Protein AF-A0A1G6HCG1-F1 (afdb_monomer)

Nearest PDB structures (foldseek):
  8fns-assembly1_A  TM=6.621E-01  e=1.291E-02  Methylorubrum extorquens AM1
  8dq2-assembly2_D  TM=6.424E-01  e=5.472E-02  Hansschlegelia quercus
  8fnr-assembly2_D  TM=6.415E-01  e=1.997E-01  Hansschlegelia quercus
  4mxa-assembly1_A  TM=4.034E-01  e=8.053E-01  Neospora caninum Liverpool

Solvent-accessible surface area (backbone atoms only — not comparable to full-atom values): 16432 Å² total; per-residue (Å²): 130,87,77,78,76,77,75,70,80,61,86,56,56,84,59,90,66,80,79,72,74,52,66,89,62,62,65,76,69,49,88,68,51,98,56,40,59,68,55,45,51,49,45,57,21,15,66,44,64,72,34,89,82,45,55,49,33,46,52,70,52,44,34,54,41,56,43,52,76,48,43,70,59,50,72,76,31,82,61,37,38,63,68,58,51,40,53,51,55,51,48,56,48,50,56,51,48,55,60,48,47,58,56,51,53,56,48,42,55,56,47,47,64,64,49,23,73,87,66,81,68,37,32,39,65,64,47,56,46,59,54,45,53,57,55,51,57,72,40,25,66,81,69,81,58,53,31,34,68,72,22,46,75,62,58,88,60,87,53,75,62,82,84,84,45,95,61,87,54,71,57,54,77,75,61,63,62,47,46,65,49,38,21,61,41,63,17,84,86,43,81,37,32,42,56,67,61,49,52,51,54,50,50,50,51,49,58,72,44,27,80,84,68,78,72,40,34,37,62,66,37,53,42,50,52,53,50,50,53,47,51,51,46,37,52,53,33,50,57,56,39,54,55,47,43,52,53,37,46,51,65,38,27,73,87,50,77,53,36,39,74,67,34,47,39,54,38,37,51,52,42,47,56,68,60,19,78,83,70,77,58,38,36,68,61,87,128

InterPro domains:
  IPR002048 EF-hand domain [PF13202] (117-130)
  IPR002048 EF-hand domain [PS50222] (103-138)
  IPR002048 EF-hand domain [PS50222] (263-287)
  IPR011992 EF-hand domain pair [SSF47473] (71-287)

Organism: NCBI:txid1219383

Structure (mmCIF, N/CA/C/O backbone):
data_AF-A0A1G6HCG1-F1
#
_entry.id   AF-A0A1G6HCG1-F1
#
loop_
_atom_site.group_PDB
_atom_site.id
_atom_site.type_symbol
_atom_site.label_atom_id
_atom_site.label_alt_id
_atom_site.label_comp_id
_atom_site.label_asym_id
_atom_site.label_entity_id
_atom_site.label_seq_id
_atom_site.pdbx_PDB_ins_code
_atom_site.Cartn_x
_atom_site.Cartn_y
_atom_site.Cartn_z
_atom_site.occupancy
_atom_site.B_iso_or_equiv
_atom_site.auth_seq_id
_atom_site.auth_comp_id
_atom_site.auth_asym_id
_atom_site.auth_atom_id
_atom_site.pdbx_PDB_model_num
ATOM 1 N N . MET A 1 1 ? 23.347 20.978 -10.769 1.00 28.58 1 MET A N 1
ATOM 2 C CA . MET A 1 1 ? 21.912 20.623 -10.840 1.00 28.58 1 MET A CA 1
ATOM 3 C C . MET A 1 1 ? 21.773 19.168 -10.421 1.00 28.58 1 MET A C 1
ATOM 5 O O . MET A 1 1 ? 22.258 18.303 -11.138 1.00 28.58 1 MET A O 1
ATOM 9 N N . LYS A 1 2 ? 21.225 18.892 -9.231 1.00 24.84 2 LYS A N 1
ATOM 10 C CA . LYS A 1 2 ? 20.958 17.514 -8.796 1.00 24.84 2 LYS A CA 1
ATOM 11 C C . LYS A 1 2 ? 19.842 16.973 -9.691 1.00 24.84 2 LYS A C 1
ATOM 13 O O . LYS A 1 2 ? 18.713 17.437 -9.588 1.00 24.84 2 LYS A O 1
ATOM 18 N N . LYS A 1 3 ? 20.168 16.071 -10.620 1.00 26.11 3 LYS A N 1
ATOM 19 C CA . LYS A 1 3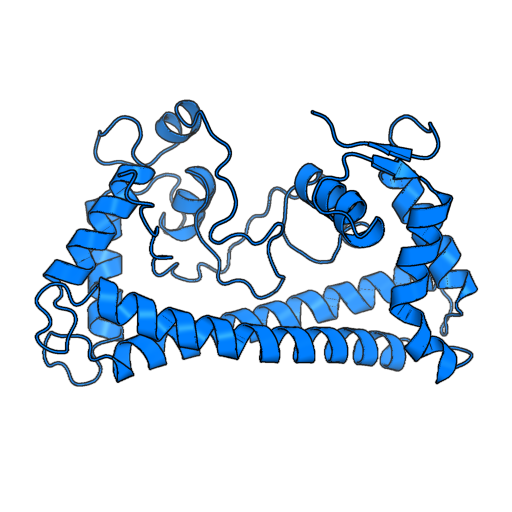 ? 19.153 15.298 -11.339 1.00 26.11 3 LYS A CA 1
ATOM 20 C C . LYS A 1 3 ? 18.490 14.413 -10.286 1.00 26.11 3 LYS A C 1
ATOM 22 O O . LYS A 1 3 ? 19.128 13.475 -9.817 1.00 26.11 3 LYS A O 1
ATOM 27 N N . SER A 1 4 ? 17.273 14.747 -9.857 1.00 25.91 4 SER A N 1
ATOM 28 C CA . SER A 1 4 ? 16.427 13.770 -9.170 1.00 25.91 4 SER A CA 1
ATOM 29 C C . SER A 1 4 ? 16.286 12.598 -10.127 1.00 25.91 4 SER A C 1
ATOM 31 O O . SER A 1 4 ? 15.651 12.730 -11.172 1.00 25.91 4 SER A O 1
ATOM 33 N N . ILE A 1 5 ? 16.967 11.496 -9.827 1.00 30.47 5 ILE A N 1
ATOM 34 C CA . ILE A 1 5 ? 16.750 10.232 -10.514 1.00 30.47 5 ILE A CA 1
ATOM 35 C C . ILE A 1 5 ? 15.308 9.872 -10.165 1.00 30.47 5 ILE A C 1
ATOM 37 O O . ILE A 1 5 ? 15.014 9.532 -9.022 1.00 30.47 5 ILE A O 1
ATOM 41 N N . LEU A 1 6 ? 14.388 10.067 -11.113 1.00 30.19 6 LEU A N 1
ATOM 42 C CA . LEU A 1 6 ? 13.092 9.413 -11.050 1.00 30.19 6 LEU A CA 1
ATOM 43 C C . LEU A 1 6 ? 13.429 7.925 -11.090 1.00 30.19 6 LEU A C 1
ATOM 45 O O . LEU A 1 6 ? 13.749 7.397 -12.154 1.00 30.19 6 LEU A O 1
ATOM 49 N N . THR A 1 7 ? 13.445 7.263 -9.939 1.00 38.66 7 THR A N 1
ATOM 50 C CA . THR A 1 7 ? 13.419 5.810 -9.920 1.00 38.66 7 THR A CA 1
ATOM 51 C C . THR A 1 7 ? 12.098 5.444 -10.575 1.00 38.66 7 THR A C 1
ATOM 53 O O . THR A 1 7 ? 11.016 5.687 -10.029 1.00 38.66 7 THR A O 1
ATOM 56 N N . LEU A 1 8 ? 12.167 4.972 -11.815 1.00 40.59 8 LEU A N 1
ATOM 57 C CA . LEU A 1 8 ? 11.009 4.372 -12.439 1.00 40.59 8 LEU A CA 1
ATOM 58 C C . LEU A 1 8 ? 10.623 3.197 -11.552 1.00 40.59 8 LEU A C 1
ATOM 60 O O . LEU A 1 8 ? 11.465 2.347 -11.279 1.00 40.59 8 LEU A O 1
ATOM 64 N N . ALA A 1 9 ? 9.383 3.173 -11.054 1.00 41.69 9 ALA A N 1
ATOM 65 C CA . ALA A 1 9 ? 8.898 1.960 -10.411 1.00 41.69 9 ALA A CA 1
ATOM 66 C C . ALA A 1 9 ? 8.903 0.881 -11.484 1.00 41.69 9 ALA A C 1
ATOM 68 O O . ALA A 1 9 ? 8.064 0.916 -12.387 1.00 41.69 9 ALA A O 1
ATOM 69 N N . LEU A 1 10 ? 9.918 0.028 -11.421 1.00 44.34 10 LEU A N 1
ATOM 70 C CA . LEU A 1 10 ? 10.043 -1.106 -12.293 1.00 44.34 10 LEU A CA 1
ATOM 71 C C . LEU A 1 10 ? 8.959 -2.112 -11.959 1.00 44.34 10 LEU A C 1
ATOM 73 O O . LEU A 1 10 ? 8.481 -2.223 -10.830 1.00 44.34 10 LEU A O 1
ATOM 77 N N . PHE A 1 11 ? 8.604 -2.822 -13.010 1.00 48.50 11 PHE A N 1
ATOM 78 C CA . PHE A 1 11 ? 7.696 -3.937 -13.076 1.00 48.50 11 PHE A CA 1
ATOM 79 C C . PHE A 1 11 ? 8.043 -4.981 -12.004 1.00 48.50 11 PHE A C 1
ATOM 81 O O . PHE A 1 11 ? 8.828 -5.897 -12.224 1.00 48.50 11 PHE A O 1
ATOM 88 N N . ALA A 1 12 ? 7.457 -4.849 -10.814 1.00 42.38 12 ALA A N 1
ATOM 89 C CA . ALA A 1 12 ? 7.400 -5.953 -9.869 1.00 42.38 12 ALA A CA 1
ATOM 90 C C . ALA A 1 12 ? 6.541 -7.045 -10.512 1.00 42.38 12 ALA A C 1
ATOM 92 O O . ALA A 1 12 ? 5.367 -6.792 -10.789 1.00 42.38 12 ALA A O 1
ATOM 93 N N . THR A 1 13 ? 7.096 -8.216 -10.810 1.00 40.28 13 THR A N 1
ATOM 94 C CA . THR A 1 13 ? 6.274 -9.420 -10.933 1.00 40.28 13 THR A CA 1
ATOM 95 C C . THR A 1 13 ? 5.554 -9.573 -9.605 1.00 40.28 13 THR A C 1
ATOM 97 O O . THR A 1 13 ? 6.199 -9.553 -8.556 1.00 40.28 13 THR A O 1
ATOM 100 N N . VAL A 1 14 ? 4.222 -9.645 -9.618 1.00 35.72 14 VAL A N 1
ATOM 101 C CA . VAL A 1 14 ? 3.450 -9.907 -8.400 1.00 35.72 14 VAL A CA 1
ATOM 102 C C . VAL A 1 14 ? 3.699 -11.367 -8.022 1.00 35.72 14 VAL A C 1
ATOM 104 O O . VAL A 1 14 ? 2.928 -12.262 -8.341 1.00 35.72 14 VAL A O 1
ATOM 107 N N . SER A 1 15 ? 4.837 -11.623 -7.382 1.00 34.47 15 SER A N 1
ATOM 108 C CA . SER A 1 15 ? 5.007 -12.785 -6.528 1.00 34.47 15 SER A CA 1
ATOM 109 C C . SER A 1 15 ? 4.057 -12.569 -5.353 1.00 34.47 15 SER A C 1
ATOM 111 O O . SER A 1 15 ? 4.225 -11.643 -4.562 1.00 34.47 15 SER A O 1
ATOM 113 N N . THR A 1 16 ? 3.008 -13.383 -5.266 1.00 34.44 16 THR A N 1
ATOM 114 C CA . THR A 1 16 ? 1.942 -13.302 -4.252 1.00 34.44 16 THR A CA 1
ATOM 115 C C . THR A 1 16 ? 2.400 -13.692 -2.841 1.00 34.44 16 THR A C 1
ATOM 117 O O . THR A 1 16 ? 1.576 -14.021 -1.990 1.00 34.44 16 THR A O 1
ATOM 120 N N . ALA A 1 17 ? 3.698 -13.666 -2.556 1.00 32.00 17 ALA A N 1
ATOM 121 C CA . ALA A 1 17 ? 4.241 -13.936 -1.238 1.00 32.00 17 ALA A CA 1
ATOM 122 C C . ALA A 1 17 ? 4.821 -12.646 -0.653 1.00 32.00 17 ALA A C 1
ATOM 124 O O . ALA A 1 17 ? 6.031 -12.505 -0.561 1.00 32.00 17 ALA A O 1
ATOM 125 N N . PHE A 1 18 ? 3.951 -11.716 -0.237 1.00 40.16 18 PHE A N 1
ATOM 126 C CA . PHE A 1 18 ? 4.349 -10.710 0.750 1.00 40.16 18 PHE A CA 1
ATOM 127 C C . PHE A 1 18 ? 4.484 -11.421 2.093 1.00 40.16 18 PHE A C 1
ATOM 129 O O . PHE A 1 18 ? 3.523 -11.498 2.864 1.00 40.16 18 PHE A O 1
ATOM 136 N N . ALA A 1 19 ? 5.660 -11.973 2.373 1.00 35.31 19 ALA A N 1
ATOM 137 C CA . ALA A 1 19 ? 5.998 -12.445 3.704 1.00 35.31 19 ALA A CA 1
ATOM 138 C C . ALA A 1 19 ? 6.361 -11.216 4.538 1.00 35.31 19 ALA A C 1
ATOM 140 O O . ALA A 1 19 ? 7.519 -10.955 4.858 1.00 35.31 19 ALA A O 1
ATOM 141 N N . SER A 1 20 ? 5.350 -10.416 4.878 1.00 43.41 20 SER A N 1
ATOM 142 C CA . SER A 1 20 ? 5.565 -9.258 5.723 1.00 43.41 20 SER A CA 1
ATOM 143 C C . SER A 1 20 ? 6.080 -9.716 7.079 1.00 43.41 20 SER A C 1
ATOM 145 O O . SER A 1 20 ? 5.351 -10.360 7.836 1.00 43.41 20 SER A O 1
ATOM 147 N N . HIS A 1 21 ? 7.311 -9.326 7.403 1.00 41.00 21 HIS A N 1
ATOM 148 C CA . HIS A 1 21 ? 7.755 -9.137 8.779 1.00 41.00 21 HIS A CA 1
ATOM 149 C C . HIS A 1 21 ? 6.881 -8.045 9.414 1.00 41.00 21 HIS A C 1
ATOM 151 O O . HIS A 1 21 ? 7.266 -6.886 9.548 1.00 41.00 21 HIS A O 1
ATOM 157 N N . GLN A 1 22 ? 5.636 -8.392 9.731 1.00 51.12 22 GLN A N 1
ATOM 158 C CA . GLN A 1 22 ? 4.801 -7.602 10.609 1.00 51.12 22 GLN A CA 1
ATOM 159 C C . GLN A 1 22 ? 5.224 -8.024 12.011 1.00 51.12 22 GLN A C 1
ATOM 161 O O . GLN A 1 22 ? 4.772 -9.044 12.521 1.00 51.12 22 GLN A O 1
ATOM 166 N N . ASP A 1 23 ? 6.190 -7.302 12.576 1.00 56.56 23 ASP A N 1
ATOM 167 C CA . ASP A 1 23 ? 6.770 -7.557 13.896 1.00 56.56 23 ASP A CA 1
ATOM 168 C C . ASP A 1 23 ? 5.678 -7.683 14.976 1.00 56.56 23 ASP A C 1
ATOM 170 O O . ASP A 1 23 ? 5.304 -6.687 15.574 1.00 56.56 23 ASP A O 1
ATOM 174 N N . ASN A 1 24 ? 5.129 -8.874 15.235 1.00 71.75 24 ASN A N 1
ATOM 175 C CA . ASN A 1 24 ? 4.193 -9.194 16.330 1.00 71.75 24 ASN A CA 1
ATOM 176 C C . ASN A 1 24 ? 3.020 -8.205 16.598 1.00 71.75 24 ASN A C 1
ATOM 178 O O . ASN A 1 24 ? 2.406 -8.270 17.668 1.00 71.75 24 ASN A O 1
ATOM 182 N N . VAL A 1 25 ? 2.674 -7.296 15.676 1.00 83.25 25 VAL A N 1
ATOM 183 C CA . VAL A 1 25 ? 1.579 -6.333 15.866 1.00 83.25 25 VAL A CA 1
ATOM 184 C C . VAL A 1 25 ? 0.254 -7.011 15.529 1.00 83.25 25 VAL A C 1
ATOM 186 O O . VAL A 1 25 ? 0.090 -7.481 14.403 1.00 83.25 25 VAL A O 1
ATOM 189 N N . PRO A 1 26 ? -0.733 -7.036 16.446 1.00 89.75 26 PRO A N 1
ATOM 190 C CA . PRO A 1 26 ? -2.068 -7.512 16.112 1.00 89.75 26 PRO A CA 1
ATOM 191 C C . PRO A 1 26 ? -2.647 -6.705 14.944 1.00 89.75 26 PRO A C 1
ATOM 193 O O . PRO A 1 26 ? -2.787 -5.486 15.058 1.00 89.75 26 PRO A O 1
ATOM 196 N N . SER A 1 27 ? -3.025 -7.383 13.853 1.00 86.88 27 SER A N 1
ATOM 197 C CA . SER A 1 27 ? -3.553 -6.770 12.619 1.00 86.88 27 SER A CA 1
ATOM 198 C C . SER A 1 27 ? -4.575 -5.663 12.907 1.00 86.88 27 SER A C 1
ATOM 200 O O . SER A 1 27 ? -4.427 -4.540 12.428 1.00 86.88 27 SER A O 1
ATOM 202 N N . ILE A 1 28 ? -5.533 -5.915 13.808 1.00 92.12 28 ILE A N 1
ATOM 203 C CA . ILE A 1 28 ? -6.588 -4.970 14.208 1.00 92.12 28 ILE A CA 1
ATOM 204 C C . ILE A 1 28 ? -6.084 -3.601 14.715 1.00 92.12 28 ILE A C 1
ATOM 206 O O . ILE A 1 28 ? -6.808 -2.614 14.580 1.00 92.12 28 ILE A O 1
ATOM 210 N N . PHE A 1 29 ? -4.862 -3.509 15.253 1.00 94.44 29 PHE A N 1
ATOM 211 C CA . PHE A 1 29 ? -4.248 -2.271 15.765 1.00 94.44 29 PHE A CA 1
ATOM 212 C C . PHE A 1 29 ? -3.436 -1.493 14.715 1.00 94.44 29 PHE A C 1
ATOM 214 O O . PHE A 1 29 ? -2.819 -0.472 15.034 1.00 94.44 29 PHE A O 1
ATOM 221 N N . THR A 1 30 ? -3.459 -1.950 13.463 1.00 92.06 30 THR A N 1
ATOM 222 C CA . THR A 1 30 ? -2.832 -1.303 12.299 1.00 92.06 30 THR A CA 1
ATOM 223 C C . THR A 1 30 ? -3.867 -0.583 11.435 1.00 92.06 30 THR A C 1
ATOM 225 O O . THR A 1 30 ? -5.052 -0.601 11.747 1.00 92.06 30 THR A O 1
ATOM 228 N N . ALA A 1 31 ? -3.468 0.043 10.329 1.00 87.75 31 ALA A N 1
ATOM 229 C CA . ALA A 1 31 ? -4.410 0.592 9.347 1.00 87.75 31 ALA A CA 1
ATOM 230 C C . ALA A 1 31 ? -4.891 -0.444 8.303 1.00 87.75 31 ALA A C 1
ATOM 232 O O . ALA A 1 31 ? -5.512 -0.064 7.315 1.00 87.75 31 ALA A O 1
ATOM 233 N N . GLY A 1 32 ? -4.589 -1.739 8.483 1.00 87.69 32 GLY A N 1
ATOM 234 C CA . GLY A 1 32 ? -4.849 -2.774 7.469 1.00 87.69 32 GLY A CA 1
ATOM 235 C C . GLY A 1 32 ? -3.860 -2.723 6.301 1.00 87.69 32 GLY A C 1
ATOM 236 O O . GLY A 1 32 ? -4.076 -3.335 5.256 1.00 87.69 32 GLY A O 1
ATOM 237 N N . ILE A 1 33 ? -2.771 -1.971 6.472 1.00 84.12 33 ILE A N 1
ATOM 238 C CA . ILE A 1 33 ? -1.707 -1.787 5.490 1.00 84.12 33 ILE A CA 1
ATOM 23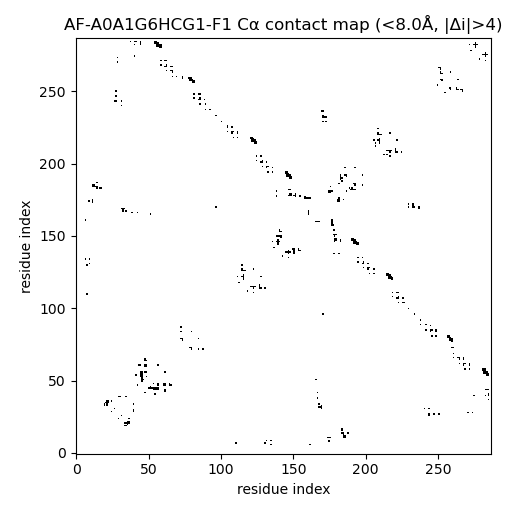9 C C . ILE A 1 33 ? -0.508 -2.619 5.926 1.00 84.12 33 ILE A C 1
ATOM 241 O O . ILE A 1 33 ? -0.123 -2.620 7.093 1.00 84.12 33 ILE A O 1
ATOM 245 N N . ILE A 1 34 ? 0.075 -3.331 4.965 1.00 77.50 34 ILE A N 1
ATOM 246 C CA . ILE A 1 34 ? 1.253 -4.165 5.182 1.00 77.50 34 ILE A CA 1
ATOM 247 C C . ILE A 1 34 ? 2.490 -3.263 5.241 1.00 77.50 34 ILE A C 1
ATOM 249 O O . ILE A 1 34 ? 3.004 -2.829 4.200 1.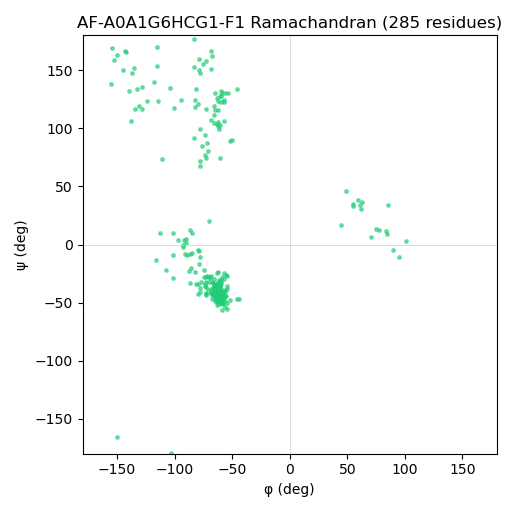00 77.50 34 ILE A O 1
ATOM 253 N N . GLU A 1 35 ? 2.934 -2.978 6.462 1.00 78.56 35 GLU A N 1
ATOM 254 C CA . GLU A 1 35 ? 4.089 -2.144 6.792 1.00 78.56 35 GLU A CA 1
ATOM 255 C C . GLU A 1 35 ? 4.686 -2.532 8.157 1.00 78.56 35 GLU A C 1
ATOM 257 O O . GLU A 1 35 ? 4.087 -3.299 8.913 1.00 78.56 35 GLU A O 1
ATOM 262 N N . SER A 1 36 ? 5.875 -2.010 8.475 1.00 78.94 36 SER A N 1
ATOM 263 C CA . SER A 1 36 ? 6.537 -2.278 9.757 1.00 78.94 36 SER A CA 1
ATOM 264 C C . SER A 1 36 ? 5.787 -1.656 10.941 1.00 78.94 36 SER A C 1
ATOM 266 O O . SER A 1 36 ? 4.989 -0.723 10.782 1.00 78.94 36 SER A O 1
ATOM 268 N N . ALA A 1 37 ? 6.084 -2.123 12.157 1.00 84.31 37 ALA A N 1
ATOM 269 C CA . ALA A 1 37 ? 5.500 -1.556 13.373 1.00 84.31 37 ALA A CA 1
ATOM 270 C C . ALA A 1 37 ? 5.785 -0.045 13.494 1.00 84.31 37 ALA A C 1
ATOM 272 O O . ALA A 1 37 ? 4.872 0.739 13.745 1.00 84.31 37 ALA A O 1
ATOM 273 N N . ASN A 1 38 ? 7.023 0.381 13.223 1.00 84.69 38 ASN A N 1
ATOM 274 C CA . ASN A 1 38 ? 7.407 1.796 13.275 1.00 84.69 38 ASN A CA 1
ATOM 275 C C . ASN A 1 38 ? 6.680 2.630 12.206 1.00 84.69 38 ASN A C 1
ATOM 277 O O . ASN A 1 38 ? 6.271 3.758 12.479 1.00 84.69 38 ASN A O 1
ATOM 281 N N . ALA A 1 39 ? 6.480 2.081 11.001 1.00 84.25 39 ALA A N 1
ATOM 282 C CA . ALA A 1 39 ? 5.705 2.752 9.957 1.00 84.25 39 ALA A CA 1
ATOM 283 C C . ALA A 1 39 ? 4.233 2.912 10.366 1.00 84.25 39 ALA A C 1
ATOM 285 O O . ALA A 1 39 ? 3.679 4.001 10.227 1.00 84.25 39 ALA A O 1
ATOM 286 N N . THR A 1 40 ? 3.642 1.873 10.964 1.00 88.56 40 THR A N 1
ATOM 287 C CA . THR A 1 40 ? 2.270 1.921 11.494 1.00 88.56 40 THR A CA 1
ATOM 288 C C . THR A 1 40 ? 2.132 2.976 12.598 1.00 88.56 40 THR A C 1
ATOM 290 O O . THR A 1 40 ? 1.182 3.758 12.604 1.00 88.56 40 THR A O 1
ATOM 293 N N . GLN A 1 41 ? 3.092 3.046 13.524 1.00 91.25 41 GLN A N 1
ATOM 294 C CA . GLN A 1 41 ? 3.104 4.057 14.584 1.00 91.25 41 GLN A CA 1
ATOM 295 C C . GLN A 1 41 ? 3.207 5.478 14.013 1.00 91.25 41 GLN A C 1
ATOM 297 O O . GLN A 1 41 ? 2.439 6.361 14.397 1.00 91.25 41 GLN A O 1
ATOM 302 N N . SER A 1 42 ? 4.120 5.684 13.057 1.00 90.69 42 SER A N 1
ATOM 303 C CA . SER A 1 42 ? 4.294 6.950 12.334 1.00 90.69 42 SER A CA 1
ATOM 304 C C . SER A 1 42 ? 3.013 7.378 11.628 1.00 90.69 42 SER A C 1
ATOM 306 O O . SER A 1 42 ? 2.601 8.535 11.739 1.00 90.69 42 SER A O 1
ATOM 308 N N . ARG A 1 43 ? 2.322 6.429 10.986 1.00 91.88 43 ARG A N 1
ATOM 309 C CA . ARG A 1 43 ? 1.010 6.646 10.374 1.00 91.88 43 ARG A CA 1
ATOM 310 C C . ARG A 1 43 ? -0.001 7.173 11.366 1.00 91.88 43 ARG A C 1
ATOM 312 O O . ARG A 1 43 ? -0.582 8.232 11.139 1.00 91.88 43 ARG A O 1
ATOM 319 N N . TRP A 1 44 ? -0.163 6.476 12.482 1.00 94.38 44 TRP A N 1
ATOM 320 C CA . TRP A 1 44 ? -1.087 6.889 13.525 1.00 94.38 44 TRP A CA 1
ATOM 321 C C . TRP A 1 44 ? -0.813 8.298 14.044 1.00 94.38 44 TRP A C 1
ATOM 323 O O . TRP A 1 44 ? -1.750 9.082 14.188 1.00 94.38 44 TRP A O 1
ATOM 333 N N . VAL A 1 45 ? 0.454 8.639 14.286 1.00 95.12 45 VAL A N 1
ATOM 334 C CA . VAL A 1 45 ? 0.850 9.975 14.746 1.00 95.12 45 VAL A CA 1
ATOM 335 C C . VAL A 1 45 ? 0.514 11.042 13.706 1.00 95.12 45 VAL A C 1
ATOM 337 O O . VAL A 1 45 ? -0.148 12.027 14.032 1.00 95.12 45 VAL A O 1
ATOM 340 N N . LYS A 1 46 ? 0.935 10.863 12.454 1.00 93.69 46 LYS A N 1
ATOM 341 C CA . LYS A 1 46 ? 0.866 11.917 11.431 1.00 93.69 46 LYS A CA 1
ATOM 342 C C . LYS A 1 46 ? -0.526 12.069 10.820 1.00 93.69 46 LYS A C 1
ATOM 344 O O . LYS A 1 46 ? -1.015 13.186 10.674 1.00 93.69 46 LYS A O 1
ATOM 349 N N . GLU A 1 47 ? -1.209 10.966 10.508 1.00 92.06 47 GLU A N 1
ATOM 350 C CA . GLU A 1 47 ? -2.558 11.026 9.928 1.00 92.06 47 GLU A CA 1
ATOM 351 C C . GLU A 1 47 ? -3.577 11.581 10.932 1.00 92.06 47 GLU A C 1
ATOM 353 O O . GLU A 1 47 ? -4.383 12.442 10.577 1.00 92.06 47 GLU A O 1
ATOM 358 N N . LEU A 1 48 ? -3.529 11.141 12.197 1.00 95.50 48 LEU A N 1
ATOM 359 C CA . LEU A 1 48 ? -4.503 11.583 13.200 1.00 95.50 48 LEU A CA 1
ATOM 360 C C . LEU A 1 48 ? -4.153 12.935 13.827 1.00 95.50 48 LEU A C 1
ATOM 362 O O . LEU A 1 48 ? -5.060 13.625 14.285 1.00 95.50 48 LEU A O 1
ATOM 366 N N . SER A 1 49 ? -2.888 13.365 13.833 1.00 94.69 49 SER A N 1
ATOM 367 C CA . SER A 1 49 ? -2.561 14.751 14.207 1.00 94.69 49 SER A CA 1
ATOM 368 C C . SER A 1 49 ? -2.975 15.746 13.120 1.00 94.69 49 SER A C 1
ATOM 370 O O . SER A 1 49 ? -3.303 16.890 13.434 1.00 94.69 49 SER A O 1
ATOM 372 N N . GLY A 1 50 ? -3.009 15.304 11.857 1.00 91.38 50 GLY A N 1
ATOM 373 C CA . GLY A 1 50 ? -3.180 16.170 10.693 1.00 91.38 50 GLY A CA 1
ATOM 374 C C . GLY A 1 50 ? -1.904 16.927 10.312 1.00 91.38 50 GLY A C 1
ATOM 375 O O . GLY A 1 50 ? -1.974 17.848 9.500 1.00 91.38 50 GLY A O 1
ATOM 376 N N . ASP A 1 51 ? -0.758 16.551 10.885 1.00 90.50 51 ASP A N 1
ATOM 377 C CA . ASP A 1 51 ? 0.545 17.161 10.640 1.00 90.50 51 ASP A CA 1
ATOM 378 C C . ASP A 1 51 ? 1.554 16.102 10.172 1.00 90.50 51 ASP A C 1
ATOM 380 O O . ASP A 1 51 ? 1.814 15.094 10.830 1.00 90.50 51 ASP A O 1
ATOM 384 N N . LYS A 1 52 ? 2.137 16.347 8.996 1.00 86.12 52 LYS A N 1
ATOM 385 C CA . LYS A 1 52 ? 3.116 15.462 8.355 1.00 86.12 52 LYS A CA 1
ATOM 386 C C . LYS A 1 52 ? 4.438 15.412 9.125 1.00 86.12 52 LYS A C 1
ATOM 388 O O . LYS A 1 52 ? 5.122 14.388 9.096 1.00 86.12 52 LYS A O 1
ATOM 393 N N . GLU A 1 53 ? 4.768 16.466 9.857 1.00 87.75 53 GLU A N 1
ATOM 394 C CA . GLU A 1 53 ? 6.005 16.557 10.631 1.00 87.75 53 GLU A CA 1
ATOM 395 C C . GLU A 1 53 ? 5.798 16.188 12.106 1.00 87.75 53 GLU A C 1
ATOM 397 O O . GLU A 1 53 ? 6.740 16.243 12.895 1.00 87.75 53 GLU A O 1
ATOM 402 N N . ALA A 1 54 ? 4.589 15.759 12.491 1.00 92.25 54 ALA A N 1
ATOM 403 C CA . ALA A 1 54 ? 4.314 15.344 13.857 1.00 92.25 54 ALA A CA 1
ATOM 404 C C . ALA A 1 54 ? 5.197 14.160 14.272 1.00 92.25 54 ALA A C 1
ATOM 406 O O . ALA A 1 54 ? 5.222 13.109 13.625 1.00 92.25 54 ALA A O 1
ATOM 407 N N . THR A 1 55 ? 5.868 14.326 15.408 1.00 94.19 55 THR A N 1
ATOM 408 C CA . THR A 1 55 ? 6.646 13.283 16.090 1.00 94.19 55 THR A CA 1
ATOM 409 C C . THR A 1 55 ? 5.896 12.678 17.273 1.00 94.19 55 THR A C 1
ATOM 411 O O . THR A 1 55 ? 6.325 11.674 17.834 1.00 94.19 55 THR A O 1
ATOM 414 N N . SER A 1 56 ? 4.753 13.256 17.659 1.00 96.44 56 SER A N 1
ATOM 415 C CA . SER A 1 56 ? 3.909 12.712 18.719 1.00 96.44 56 SER A CA 1
ATOM 416 C C . SER A 1 56 ? 2.433 13.077 18.566 1.00 96.44 56 SER A C 1
ATOM 418 O O . SER A 1 56 ? 2.079 14.060 17.914 1.00 96.44 56 SER A O 1
ATOM 420 N N . ILE A 1 57 ? 1.556 12.297 19.204 1.00 98.00 57 ILE A N 1
ATOM 421 C CA . ILE A 1 57 ? 0.126 12.601 19.325 1.00 98.00 57 ILE A CA 1
ATOM 422 C C . ILE A 1 57 ? -0.393 12.262 20.726 1.00 98.00 57 ILE A C 1
ATOM 424 O O . ILE A 1 57 ? -0.159 11.177 21.257 1.00 98.00 57 ILE A O 1
ATOM 428 N N . ALA A 1 58 ? -1.132 13.189 21.336 1.00 98.31 58 ALA A N 1
ATOM 429 C CA . ALA A 1 58 ? -1.748 12.977 22.643 1.00 98.31 58 ALA A CA 1
ATOM 430 C C . ALA A 1 58 ? -3.022 12.124 22.550 1.00 98.31 58 ALA A C 1
ATOM 432 O O . ALA A 1 58 ? -3.807 12.272 21.608 1.00 98.31 58 ALA A O 1
ATOM 433 N N . LYS A 1 59 ? -3.298 11.324 23.592 1.00 98.44 59 LYS A N 1
ATOM 434 C CA . LYS A 1 59 ? -4.474 10.434 23.680 1.00 98.44 59 LYS A CA 1
ATOM 435 C C . LYS A 1 59 ? -5.785 11.093 23.272 1.00 98.44 59 LYS A C 1
ATOM 437 O O . LYS A 1 59 ? -6.569 10.510 22.529 1.00 98.44 59 LYS A O 1
ATOM 442 N N . LYS A 1 60 ? -6.033 12.307 23.776 1.00 98.19 60 LYS A N 1
ATOM 443 C CA . LYS A 1 60 ? -7.275 13.041 23.511 1.00 98.19 60 LYS A CA 1
ATOM 444 C C . LYS A 1 60 ? -7.480 13.252 22.009 1.00 98.19 60 LYS A C 1
ATOM 446 O O . LYS A 1 60 ? -8.540 12.904 21.503 1.00 98.19 60 LYS A O 1
ATOM 451 N N . LEU A 1 61 ? -6.462 13.781 21.325 1.00 98.38 61 LEU A N 1
ATOM 452 C CA . LEU A 1 61 ? -6.533 14.074 19.895 1.00 98.38 61 LEU A CA 1
ATOM 453 C C . LEU A 1 61 ? -6.606 12.785 19.070 1.00 98.38 61 LEU A C 1
ATOM 455 O O . LEU A 1 61 ? -7.432 12.702 18.169 1.00 98.38 61 LEU A O 1
ATOM 459 N N . PHE A 1 62 ? -5.815 11.767 19.428 1.00 98.56 62 PHE A N 1
ATOM 460 C CA . PHE A 1 62 ? -5.853 10.458 18.775 1.00 98.56 62 PHE A CA 1
ATOM 461 C C . PHE A 1 62 ? -7.268 9.867 18.781 1.00 98.56 62 PHE A C 1
ATOM 463 O O . PHE A 1 62 ? -7.819 9.557 17.729 1.00 98.56 62 PHE A O 1
ATOM 470 N N . VAL A 1 63 ? -7.880 9.746 19.965 1.00 98.56 63 VAL A N 1
ATOM 471 C CA . VAL A 1 63 ? -9.204 9.124 20.114 1.00 98.56 63 VAL A CA 1
ATOM 472 C C . VAL A 1 63 ? -10.282 9.953 19.417 1.00 98.56 63 VAL A C 1
ATOM 474 O O . VAL A 1 63 ? -11.158 9.390 18.765 1.00 98.56 63 VAL A O 1
ATOM 477 N N . GLU A 1 64 ? -10.217 11.283 19.526 1.00 98.19 64 GLU A N 1
ATOM 478 C CA . GLU A 1 64 ? -11.146 12.188 18.845 1.00 98.19 64 GLU A CA 1
ATOM 479 C C . GLU A 1 64 ? -11.101 11.999 17.325 1.00 98.19 64 GLU A C 1
ATOM 481 O O . GLU A 1 64 ? -12.142 11.814 16.694 1.00 98.19 64 GLU A O 1
ATOM 486 N N . LYS A 1 65 ? -9.899 11.983 16.744 1.00 98.25 65 LYS A N 1
ATOM 487 C CA . LYS A 1 65 ? -9.690 11.891 15.296 1.00 98.25 65 LYS A CA 1
ATOM 488 C C . LYS A 1 65 ? -9.975 10.498 14.752 1.00 98.25 65 LYS A C 1
ATOM 490 O O . LYS A 1 65 ? -10.560 10.394 13.681 1.00 98.25 65 LYS A O 1
ATOM 495 N N . PHE A 1 66 ? -9.663 9.450 15.511 1.00 98.12 66 PHE A N 1
ATOM 496 C CA . PHE A 1 66 ? -10.039 8.080 15.166 1.00 98.12 66 PHE A CA 1
ATOM 497 C C . PHE A 1 66 ? -11.564 7.933 15.075 1.00 98.12 66 PHE A C 1
ATOM 499 O O . PHE A 1 66 ? -12.097 7.438 14.089 1.00 98.12 66 PHE A O 1
ATOM 506 N N . VAL A 1 67 ? -12.298 8.413 16.086 1.00 98.00 67 VAL A N 1
ATOM 507 C CA . VAL A 1 67 ? -13.769 8.348 16.094 1.00 98.00 67 VAL A CA 1
ATOM 508 C C . VAL A 1 67 ? -14.377 9.204 14.978 1.00 98.00 67 VAL A C 1
ATOM 510 O O . VAL A 1 67 ? -15.403 8.824 14.411 1.00 98.00 67 VAL A O 1
ATOM 513 N N . LEU A 1 68 ? -13.752 10.338 14.646 1.00 97.25 68 LEU A N 1
ATOM 514 C CA . LEU A 1 68 ? -14.218 11.248 13.599 1.00 97.25 68 LEU A CA 1
ATOM 515 C C . LEU A 1 68 ? -14.289 10.582 12.215 1.00 97.25 68 LEU A C 1
ATOM 517 O O . LEU A 1 68 ? -15.175 10.925 11.437 1.00 97.25 68 LEU A O 1
ATOM 521 N N . GLN A 1 69 ? -13.432 9.595 11.929 1.00 96.19 69 GLN A N 1
ATOM 522 C CA . GLN A 1 69 ? -13.449 8.843 10.664 1.00 96.19 69 GLN A CA 1
ATOM 523 C C . GLN A 1 69 ? -14.786 8.127 10.408 1.00 96.19 69 GLN A C 1
ATOM 525 O O . GLN A 1 69 ? -15.192 7.966 9.263 1.00 96.19 69 GLN A O 1
ATOM 530 N N . TYR A 1 70 ? -15.506 7.756 11.471 1.00 97.38 70 TYR A N 1
ATOM 531 C CA . TYR A 1 70 ? -16.791 7.053 11.403 1.00 97.38 70 TYR A CA 1
ATOM 532 C C . TYR A 1 70 ? -17.996 7.981 11.623 1.00 97.38 70 TYR A C 1
ATOM 534 O O . TYR A 1 70 ? -19.121 7.513 11.807 1.00 97.38 70 TYR A O 1
ATOM 542 N N . GLN A 1 71 ? -17.793 9.303 11.653 1.00 96.12 71 GLN A N 1
ATOM 543 C CA . GLN A 1 71 ? -18.854 10.248 12.003 1.00 96.12 71 GLN A CA 1
ATOM 544 C C . GLN A 1 71 ? -20.046 10.172 11.040 1.00 96.12 71 GLN A C 1
ATOM 546 O O . GLN A 1 71 ? -21.186 10.116 11.500 1.00 96.12 71 GLN A O 1
ATOM 551 N N . SER A 1 72 ? -19.800 10.146 9.727 1.00 97.25 72 SER A N 1
ATOM 552 C CA . SER A 1 72 ? -20.855 10.060 8.707 1.00 97.25 72 SER A CA 1
ATOM 553 C C . SER A 1 72 ? -21.651 8.756 8.816 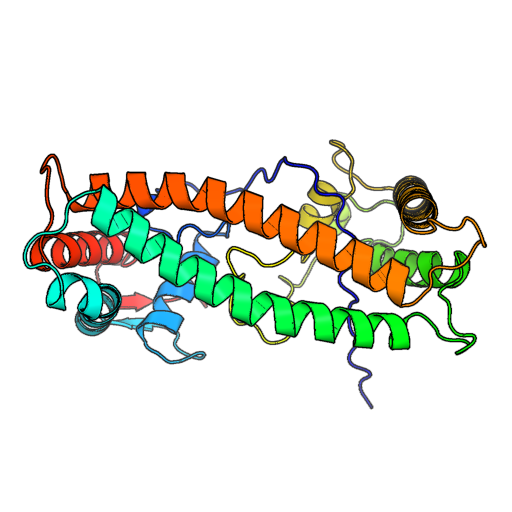1.00 97.25 72 SER A C 1
ATOM 555 O O . SER A 1 72 ? -22.878 8.773 8.723 1.00 97.25 72 SER A O 1
ATOM 557 N N . LEU A 1 73 ? -20.978 7.644 9.128 1.00 97.94 73 LEU A N 1
ATOM 558 C CA . LEU A 1 73 ? -21.618 6.351 9.358 1.00 97.94 73 LEU A CA 1
ATOM 559 C C . LEU A 1 73 ? -22.619 6.410 10.522 1.00 97.94 73 LEU A C 1
ATOM 561 O O . LEU A 1 73 ? -23.765 5.982 10.381 1.00 97.94 73 LEU A O 1
ATOM 565 N N . PHE A 1 74 ? -22.221 6.989 11.660 1.00 97.56 74 PHE A N 1
ATOM 566 C CA . PHE A 1 74 ? -23.097 7.091 12.835 1.00 97.56 74 PHE A CA 1
ATOM 567 C C . PHE A 1 74 ? -24.139 8.217 12.754 1.00 97.56 74 PHE A C 1
ATOM 569 O O . PHE A 1 74 ? -25.126 8.187 13.493 1.00 97.56 74 PHE A O 1
ATOM 576 N N . GLN A 1 75 ? -23.967 9.190 11.853 1.00 96.25 75 GLN A N 1
ATOM 577 C CA . GLN A 1 75 ? -25.029 10.140 11.498 1.00 96.25 75 GLN A CA 1
ATOM 578 C C . GLN A 1 75 ? -26.167 9.442 10.747 1.00 96.25 75 GLN A C 1
ATOM 580 O O . GLN A 1 75 ? -27.334 9.750 10.986 1.00 96.25 75 GLN A O 1
ATOM 585 N N . GLN A 1 76 ? -25.834 8.486 9.876 1.00 96.88 76 GLN A N 1
ATOM 586 C CA . GLN A 1 76 ? -26.815 7.705 9.127 1.00 96.88 76 GLN A CA 1
ATOM 587 C C . GLN A 1 76 ? -27.450 6.597 9.980 1.00 96.88 76 GLN A C 1
ATOM 589 O O . GLN A 1 76 ? -28.664 6.392 9.927 1.00 96.88 76 GLN A O 1
ATOM 594 N N . TYR A 1 77 ? -26.655 5.906 10.802 1.00 96.56 77 TYR A N 1
ATOM 595 C CA . TYR A 1 77 ? -27.103 4.766 11.600 1.00 96.56 77 TYR A CA 1
ATOM 596 C C . TYR A 1 77 ? -26.731 4.927 13.076 1.00 96.56 77 TYR A C 1
ATOM 598 O O . TYR A 1 77 ? -25.564 4.895 13.454 1.00 96.56 77 TYR A O 1
ATOM 606 N N . LYS A 1 78 ? -27.731 5.005 13.965 1.00 92.69 78 LYS A N 1
ATOM 607 C CA . LYS A 1 78 ? -27.483 5.087 15.423 1.00 92.69 78 LYS A CA 1
ATOM 608 C C . LYS A 1 78 ? -26.775 3.846 15.985 1.00 92.69 78 LYS A C 1
ATOM 610 O O . LYS A 1 78 ? -26.048 3.944 16.973 1.00 92.69 78 LYS A O 1
ATOM 615 N N . LYS A 1 79 ? -27.040 2.682 15.392 1.00 96.50 79 LYS A N 1
ATOM 616 C CA . LYS A 1 79 ? -26.374 1.404 15.651 1.00 96.50 79 LYS A CA 1
ATOM 617 C C . LYS A 1 79 ? -26.026 0.790 14.305 1.00 96.50 79 LYS A C 1
ATOM 619 O O . LYS A 1 79 ? -26.879 0.781 13.423 1.00 96.50 79 LYS A O 1
ATOM 624 N N . VAL A 1 80 ? -24.804 0.298 14.188 1.00 98.50 80 VAL A N 1
ATOM 625 C CA . VAL A 1 80 ? -24.215 -0.181 12.938 1.00 98.50 80 VAL A CA 1
ATOM 626 C C . VAL A 1 80 ? -23.977 -1.679 13.064 1.00 98.50 80 VAL A C 1
ATOM 628 O O . VAL A 1 80 ? -23.307 -2.113 14.000 1.00 98.50 80 VAL A O 1
ATOM 631 N N . ASP A 1 81 ? -24.536 -2.478 12.163 1.00 98.62 81 ASP A N 1
ATOM 632 C CA . ASP A 1 81 ? -24.198 -3.899 12.065 1.00 98.62 81 ASP A CA 1
ATOM 633 C C . ASP A 1 81 ? -22.919 -4.136 11.243 1.00 98.62 81 ASP A C 1
ATOM 635 O O . ASP A 1 81 ? -22.306 -3.212 10.703 1.00 98.62 81 ASP A O 1
ATOM 639 N N . ARG A 1 82 ? -22.495 -5.400 11.153 1.00 98.50 82 ARG A N 1
ATOM 640 C CA . ARG A 1 82 ? -21.279 -5.774 10.423 1.00 98.50 82 ARG A CA 1
ATOM 641 C C . ARG A 1 82 ? -21.334 -5.382 8.949 1.00 98.50 82 ARG A C 1
ATOM 643 O O . ARG A 1 82 ? -20.344 -4.885 8.425 1.00 98.50 82 ARG A O 1
ATOM 650 N N . SER A 1 83 ? -22.467 -5.616 8.290 1.00 98.44 83 SER A N 1
ATOM 651 C CA . SER A 1 83 ? -22.613 -5.356 6.858 1.00 98.44 83 SER A CA 1
ATOM 652 C C . SER A 1 83 ? -22.506 -3.864 6.569 1.00 98.44 83 SER A C 1
ATOM 654 O O . SER A 1 83 ? -21.836 -3.473 5.621 1.00 98.44 83 SER A O 1
ATOM 656 N N . GLN A 1 84 ? -23.129 -3.032 7.402 1.00 98.62 84 GLN A N 1
ATOM 657 C CA . GLN A 1 84 ? -23.074 -1.575 7.289 1.00 98.62 84 GLN A CA 1
ATOM 658 C C . GLN A 1 84 ? -21.663 -1.034 7.540 1.00 98.62 84 GLN A C 1
ATOM 660 O O . GLN A 1 84 ? -21.211 -0.151 6.817 1.00 98.62 84 GLN A O 1
ATOM 665 N N . PHE A 1 85 ? -20.957 -1.574 8.540 1.00 98.56 85 PHE A N 1
ATOM 666 C CA . PHE A 1 85 ? -19.575 -1.192 8.830 1.00 98.56 85 PHE A CA 1
ATOM 667 C C . PHE A 1 85 ? -18.633 -1.531 7.670 1.00 98.56 85 PHE A C 1
ATOM 669 O O . PHE A 1 85 ? -17.884 -0.672 7.216 1.00 98.56 85 PHE A O 1
ATOM 676 N N . VAL A 1 86 ? -18.695 -2.769 7.169 1.00 98.31 86 VAL A N 1
ATOM 677 C CA . VAL A 1 86 ? -17.835 -3.219 6.066 1.00 98.31 86 VAL A CA 1
ATOM 678 C C . VAL A 1 86 ? -18.143 -2.443 4.787 1.00 98.31 86 VAL A C 1
ATOM 680 O O . VAL A 1 86 ? -17.215 -1.961 4.151 1.00 98.31 86 VAL A O 1
ATOM 683 N N . ALA A 1 87 ? -19.421 -2.229 4.455 1.00 98.31 87 ALA A N 1
ATOM 684 C CA . ALA A 1 87 ? -19.801 -1.452 3.274 1.00 98.31 87 ALA A CA 1
ATOM 685 C C . ALA A 1 87 ? -19.292 -0.001 3.330 1.00 98.31 87 ALA A C 1
ATOM 687 O O . ALA A 1 87 ? -18.898 0.560 2.310 1.00 98.31 87 ALA A O 1
ATOM 688 N N . PHE A 1 88 ? -19.275 0.608 4.520 1.00 98.19 88 PHE A N 1
ATOM 689 C CA . PHE A 1 88 ? -18.712 1.943 4.711 1.00 98.19 88 PHE A CA 1
ATOM 690 C C . PHE A 1 88 ? -17.203 1.975 4.443 1.00 98.19 88 PHE A C 1
ATOM 692 O O . PHE A 1 88 ? -16.736 2.818 3.683 1.00 98.19 88 PHE A O 1
ATOM 699 N N . GLU A 1 89 ? -16.448 1.040 5.021 1.00 96.94 89 GLU A N 1
ATOM 700 C CA . GLU A 1 89 ? -14.998 0.934 4.809 1.00 96.94 89 GLU A CA 1
ATOM 701 C C . GLU A 1 89 ? -14.655 0.641 3.335 1.00 96.94 89 GLU A C 1
ATOM 703 O O . GLU A 1 89 ? -13.763 1.263 2.756 1.00 96.94 89 GLU A O 1
ATOM 708 N N . GLU A 1 90 ? -15.409 -0.252 2.688 1.00 96.25 90 GLU A N 1
ATOM 709 C CA . GLU A 1 90 ? -15.244 -0.572 1.267 1.00 96.25 90 GLU A CA 1
ATOM 710 C C . GLU A 1 90 ? -15.514 0.627 0.359 1.00 96.25 90 GLU A C 1
ATOM 712 O O . GLU A 1 90 ? -14.787 0.829 -0.615 1.00 96.25 90 GLU A O 1
ATOM 717 N N . GLN A 1 91 ? -16.525 1.440 0.673 1.00 96.12 91 GLN A N 1
ATOM 718 C CA . GLN A 1 91 ? -16.807 2.658 -0.081 1.00 96.12 91 GLN A CA 1
ATOM 719 C C . GLN A 1 91 ? -15.632 3.640 0.001 1.00 96.12 91 GLN A C 1
ATOM 721 O O . GLN A 1 91 ? -15.147 4.102 -1.030 1.00 96.12 91 GLN A O 1
ATOM 726 N N . GLN A 1 92 ? -15.110 3.886 1.206 1.00 93.19 92 GLN A N 1
ATOM 727 C CA . GLN A 1 92 ? -13.961 4.776 1.413 1.00 93.19 92 GLN A CA 1
ATOM 728 C C . GLN A 1 92 ? -12.710 4.278 0.665 1.00 93.19 92 GLN A C 1
ATOM 730 O O . GLN A 1 92 ? -11.961 5.064 0.070 1.00 93.19 92 GLN A O 1
ATOM 735 N N . LEU A 1 93 ? -12.486 2.960 0.662 1.00 92.75 93 LEU A N 1
ATOM 736 C CA . LEU A 1 93 ? -11.408 2.336 -0.098 1.00 92.75 93 LEU A CA 1
ATOM 737 C C . LEU A 1 93 ? -11.604 2.509 -1.608 1.00 92.75 93 LEU A C 1
ATOM 739 O O . LEU A 1 93 ? -10.653 2.858 -2.306 1.00 92.75 93 LEU A O 1
ATOM 743 N N . ASN A 1 94 ? -12.814 2.277 -2.121 1.00 93.19 94 ASN A N 1
ATOM 744 C CA . ASN A 1 94 ? -13.125 2.416 -3.544 1.00 93.19 94 ASN A CA 1
ATOM 745 C C . ASN A 1 94 ? -12.896 3.847 -4.040 1.00 93.19 94 ASN A C 1
ATOM 747 O O . ASN A 1 94 ? -12.253 4.024 -5.075 1.00 93.19 94 ASN A O 1
ATOM 751 N N . ASP A 1 95 ? -13.336 4.848 -3.278 1.00 91.31 95 ASP A N 1
ATOM 752 C CA . ASP A 1 95 ? -13.126 6.261 -3.609 1.00 91.31 95 ASP A CA 1
ATOM 753 C C . ASP A 1 95 ? -11.623 6.592 -3.664 1.00 91.31 95 ASP A C 1
ATOM 755 O O . ASP A 1 95 ? -11.137 7.241 -4.596 1.00 91.31 95 ASP A O 1
ATOM 759 N N . THR A 1 96 ? -10.851 6.058 -2.709 1.00 88.31 96 THR A N 1
ATOM 760 C CA . THR A 1 96 ? -9.388 6.207 -2.671 1.00 88.31 96 THR A CA 1
ATOM 761 C C . THR A 1 96 ? -8.713 5.534 -3.870 1.00 88.31 96 THR A C 1
ATOM 763 O O . THR A 1 96 ? -7.810 6.113 -4.479 1.00 88.31 96 THR A O 1
ATOM 766 N N . ILE A 1 97 ? -9.146 4.323 -4.235 1.00 89.81 97 ILE A N 1
ATOM 767 C CA . ILE A 1 97 ? -8.638 3.589 -5.401 1.00 89.81 97 ILE A CA 1
ATOM 768 C C . ILE A 1 97 ? -8.909 4.374 -6.674 1.00 89.81 97 ILE A C 1
ATOM 770 O O . ILE A 1 97 ? -7.997 4.550 -7.476 1.00 89.81 97 ILE A O 1
ATOM 774 N N . GLN A 1 98 ? -10.128 4.878 -6.855 1.00 89.69 98 GLN A N 1
ATOM 775 C CA . GLN A 1 98 ? -10.487 5.626 -8.054 1.00 89.69 98 GLN A CA 1
ATOM 776 C C . GLN A 1 98 ? -9.622 6.884 -8.204 1.00 89.69 98 GLN A C 1
ATOM 778 O O . GLN A 1 98 ? -9.017 7.088 -9.259 1.00 89.69 98 GLN A O 1
ATOM 783 N N . ALA A 1 99 ? -9.482 7.672 -7.134 1.00 87.56 99 ALA A N 1
ATOM 784 C CA . ALA A 1 99 ? -8.634 8.862 -7.141 1.00 87.56 99 ALA A CA 1
ATOM 785 C C . ALA A 1 99 ? -7.158 8.526 -7.435 1.00 87.56 99 ALA A C 1
ATOM 787 O O . ALA A 1 99 ? -6.492 9.208 -8.218 1.00 87.56 99 ALA A O 1
ATOM 788 N N . HIS A 1 100 ? -6.635 7.450 -6.838 1.00 87.25 100 HIS A N 1
ATOM 789 C CA . HIS A 1 100 ? -5.246 7.038 -7.031 1.00 87.25 100 HIS A CA 1
ATOM 790 C C . HIS A 1 100 ? -4.994 6.434 -8.422 1.00 87.25 100 HIS A C 1
ATOM 792 O O . HIS A 1 100 ? -3.901 6.595 -8.971 1.00 87.25 100 HIS A O 1
ATOM 798 N N . ARG A 1 101 ? -5.987 5.760 -9.012 1.00 89.00 101 ARG A N 1
ATOM 799 C CA . ARG A 1 101 ? -5.895 5.135 -10.337 1.00 89.00 101 ARG A CA 1
ATOM 800 C C . ARG A 1 101 ? -5.637 6.176 -11.414 1.00 89.00 101 ARG A C 1
ATOM 802 O O . ARG A 1 101 ? -4.699 6.027 -12.191 1.00 89.00 101 ARG A O 1
ATOM 809 N N . GLU A 1 102 ? -6.406 7.262 -11.420 1.00 89.06 102 GLU A N 1
ATOM 810 C CA . GLU A 1 102 ? -6.235 8.345 -12.395 1.00 89.06 102 GLU A CA 1
ATOM 811 C C . GLU A 1 102 ? -4.841 8.979 -12.320 1.00 89.06 102 GLU A C 1
ATOM 813 O O . GLU A 1 102 ? -4.199 9.211 -13.346 1.00 89.06 102 GLU A O 1
ATOM 818 N N . ALA A 1 103 ? -4.347 9.238 -11.106 1.00 87.06 103 ALA A N 1
ATOM 819 C CA . ALA A 1 103 ? -3.003 9.769 -10.901 1.00 87.06 103 ALA A CA 1
ATOM 820 C C . ALA A 1 103 ? -1.918 8.776 -11.351 1.00 87.06 103 ALA A C 1
ATOM 822 O O . ALA A 1 103 ? -0.935 9.179 -11.974 1.00 87.06 103 ALA A O 1
ATOM 823 N N . SER A 1 104 ? -2.112 7.484 -11.080 1.00 85.69 104 SER A N 1
ATOM 824 C CA . SER A 1 104 ? -1.167 6.425 -11.445 1.00 85.69 104 SER A CA 1
ATOM 825 C C . SER A 1 104 ? -1.074 6.239 -12.960 1.00 85.69 104 SER A C 1
ATOM 827 O O . SER A 1 104 ? 0.028 6.147 -13.493 1.00 85.69 104 SER A O 1
ATOM 829 N N . ILE A 1 105 ? -2.204 6.270 -13.672 1.00 89.50 105 ILE A N 1
ATOM 830 C CA . ILE A 1 105 ? -2.229 6.178 -15.139 1.00 89.50 105 ILE A CA 1
ATOM 831 C C . ILE A 1 105 ? -1.563 7.408 -15.765 1.00 89.50 105 ILE A C 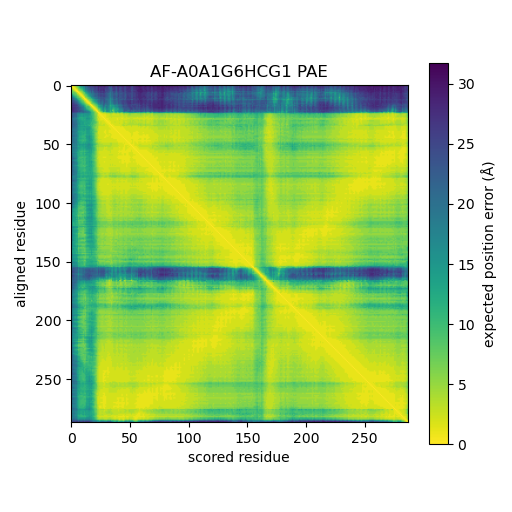1
ATOM 833 O O . ILE A 1 105 ? -0.709 7.268 -16.635 1.00 89.50 105 ILE A O 1
ATOM 837 N N . LYS A 1 106 ? -1.843 8.620 -15.262 1.00 91.00 106 LYS A N 1
ATOM 838 C CA . LYS A 1 106 ? -1.125 9.836 -15.699 1.00 91.00 106 LYS A CA 1
ATOM 839 C C . LYS A 1 106 ? 0.390 9.704 -15.512 1.00 91.00 106 LYS A C 1
ATOM 841 O O . LYS A 1 106 ? 1.155 10.142 -16.366 1.00 91.00 106 LYS A O 1
ATOM 846 N N . GLN A 1 107 ? 0.833 9.085 -14.417 1.00 87.81 107 GLN A N 1
ATOM 847 C CA . GLN A 1 107 ? 2.252 8.799 -14.195 1.00 87.81 107 GLN A CA 1
ATOM 848 C C . GLN A 1 107 ? 2.814 7.755 -15.169 1.00 87.81 107 GLN A C 1
ATOM 850 O O . GLN A 1 107 ? 3.982 7.865 -15.536 1.00 87.81 107 GLN A O 1
ATOM 855 N N . ALA A 1 108 ? 2.024 6.777 -15.618 1.00 89.19 108 ALA A N 1
ATOM 856 C CA . ALA A 1 108 ? 2.453 5.812 -16.631 1.00 89.19 108 ALA A CA 1
ATOM 857 C C . ALA A 1 108 ? 2.809 6.505 -17.957 1.00 89.19 108 ALA A C 1
ATOM 859 O O . ALA A 1 108 ? 3.903 6.281 -18.468 1.00 89.19 108 ALA A O 1
ATOM 860 N N . HIS A 1 109 ? 1.977 7.440 -18.426 1.00 93.50 109 HIS A N 1
ATOM 861 C CA . HIS A 1 109 ? 2.276 8.265 -19.608 1.00 93.50 109 HIS A CA 1
ATOM 862 C C . HIS A 1 109 ? 3.583 9.062 -19.455 1.00 93.50 109 HIS A C 1
ATOM 864 O O . HIS A 1 109 ? 4.448 9.064 -20.329 1.00 93.50 109 HIS A O 1
ATOM 870 N N . VAL A 1 110 ? 3.787 9.701 -18.295 1.00 91.19 110 VAL A N 1
ATOM 871 C CA . VAL A 1 110 ? 5.035 10.435 -18.015 1.00 91.19 110 VAL A CA 1
ATOM 872 C C . VAL A 1 110 ? 6.248 9.502 -18.059 1.00 91.19 110 VAL A C 1
ATOM 874 O O . VAL A 1 110 ? 7.286 9.862 -18.612 1.00 91.19 110 VAL A O 1
ATOM 877 N N . ARG A 1 111 ? 6.130 8.298 -17.492 1.00 87.44 111 ARG A N 1
ATOM 878 C CA . ARG A 1 111 ? 7.208 7.301 -17.488 1.00 87.44 111 ARG A CA 1
ATOM 879 C C . ARG A 1 111 ? 7.522 6.786 -18.882 1.00 87.44 111 ARG A C 1
ATOM 881 O O . ARG A 1 111 ? 8.703 6.663 -19.193 1.00 87.44 111 ARG A O 1
ATOM 888 N N . PHE A 1 112 ? 6.507 6.549 -19.710 1.00 93.62 112 PHE A N 1
ATOM 889 C CA . PHE A 1 112 ? 6.701 6.183 -21.108 1.00 93.62 112 PHE A CA 1
ATOM 890 C C . PHE A 1 112 ? 7.581 7.217 -21.821 1.00 93.62 112 PHE A C 1
ATOM 892 O O . PHE A 1 112 ? 8.629 6.874 -22.365 1.00 93.62 112 PHE A O 1
ATOM 899 N N . GLY A 1 113 ? 7.240 8.505 -21.698 1.00 92.75 113 GLY A N 1
ATOM 900 C CA . GLY A 1 113 ? 8.030 9.592 -22.285 1.00 92.75 113 GLY A CA 1
ATOM 901 C C . GLY A 1 113 ? 9.466 9.707 -21.748 1.00 92.75 113 GLY A C 1
ATOM 902 O O . GLY A 1 113 ? 10.332 10.248 -22.433 1.00 92.75 113 GLY A O 1
ATOM 903 N N . VAL A 1 114 ? 9.746 9.208 -20.538 1.00 90.25 114 VAL A N 1
ATOM 904 C CA . VAL A 1 114 ? 11.109 9.137 -19.974 1.00 90.25 114 VAL A CA 1
ATOM 905 C C . VAL A 1 114 ? 11.888 7.924 -20.501 1.00 90.25 114 VAL A C 1
ATOM 907 O O . VAL A 1 114 ? 13.108 8.013 -20.655 1.00 90.25 114 VAL A O 1
ATOM 910 N N . LEU A 1 115 ? 11.210 6.801 -20.752 1.00 90.06 115 LEU A N 1
ATOM 911 C CA . LEU A 1 115 ? 11.818 5.560 -21.242 1.00 90.06 115 LEU A CA 1
ATOM 912 C C . LEU A 1 115 ? 12.121 5.582 -22.735 1.00 90.06 115 LEU A C 1
ATOM 914 O O . LEU A 1 115 ? 13.169 5.080 -23.132 1.00 90.06 115 LEU A O 1
ATOM 918 N N . ASN A 1 116 ? 11.241 6.193 -23.525 1.00 94.38 116 ASN A N 1
ATOM 919 C CA . ASN A 1 116 ? 11.419 6.444 -24.951 1.00 94.38 116 ASN A CA 1
ATOM 920 C C . ASN A 1 116 ? 12.461 7.568 -25.148 1.00 94.38 116 ASN A C 1
ATOM 922 O O . ASN A 1 116 ? 12.134 8.737 -25.381 1.00 94.38 116 ASN A O 1
ATOM 926 N N . LYS A 1 117 ? 13.744 7.237 -24.947 1.00 91.56 117 LYS A N 1
ATOM 927 C CA . LYS A 1 117 ? 14.851 8.207 -24.895 1.00 91.56 117 LYS A CA 1
ATOM 928 C C . LYS A 1 117 ? 15.142 8.783 -26.270 1.00 91.56 117 LYS A C 1
ATOM 930 O O . LYS A 1 117 ? 15.477 9.966 -26.375 1.00 91.56 117 LYS A O 1
ATOM 935 N N . ASN A 1 118 ? 15.076 7.942 -27.298 1.00 94.25 118 ASN A N 1
ATOM 936 C CA . ASN A 1 118 ? 15.321 8.345 -28.680 1.00 94.25 118 ASN A CA 1
ATOM 937 C C . ASN A 1 118 ? 14.114 9.081 -29.305 1.00 94.25 118 ASN A C 1
ATOM 939 O O . ASN A 1 118 ? 14.284 9.723 -30.342 1.00 94.25 118 ASN A O 1
ATOM 943 N N . LYS A 1 119 ? 12.951 9.069 -28.633 1.00 95.62 119 LYS A N 1
ATOM 944 C CA . LYS A 1 119 ? 11.697 9.715 -29.046 1.00 95.62 119 LYS A CA 1
ATOM 945 C C . LYS A 1 119 ? 11.159 9.192 -30.378 1.00 95.62 119 LYS A C 1
ATOM 947 O O . LYS A 1 119 ? 10.575 9.964 -31.138 1.00 95.62 119 LYS A O 1
ATOM 952 N N . ASP A 1 120 ? 11.349 7.907 -30.663 1.00 96.44 120 ASP A N 1
ATOM 953 C CA . ASP A 1 120 ? 10.857 7.269 -31.891 1.00 96.44 120 ASP A CA 1
ATOM 954 C C . ASP A 1 120 ? 9.395 6.794 -31.798 1.00 96.44 120 ASP A C 1
ATOM 956 O O . ASP A 1 120 ? 8.793 6.428 -32.804 1.00 96.44 120 ASP A O 1
ATOM 960 N N . GLY A 1 121 ? 8.811 6.874 -30.600 1.00 96.31 121 GLY A N 1
ATOM 961 C CA . GLY A 1 121 ? 7.402 6.560 -30.352 1.00 96.31 121 GLY A CA 1
ATOM 962 C C . GLY A 1 121 ? 7.179 5.181 -29.744 1.00 96.31 121 GLY A C 1
ATOM 963 O O . GLY A 1 121 ? 6.031 4.828 -29.495 1.00 96.31 121 GLY A O 1
ATOM 964 N N . LYS A 1 122 ? 8.248 4.435 -29.451 1.00 97.31 122 LYS A N 1
ATOM 965 C CA . LYS A 1 122 ? 8.182 3.156 -28.751 1.00 97.31 122 LYS A CA 1
ATOM 966 C C . LYS A 1 122 ? 9.346 2.987 -27.781 1.00 97.31 122 LYS A C 1
ATOM 968 O O . LYS A 1 122 ? 10.303 3.749 -27.792 1.00 97.31 122 LYS A O 1
ATOM 973 N N . ILE A 1 123 ? 9.240 2.016 -26.883 1.00 97.50 123 ILE A N 1
ATOM 974 C CA . ILE A 1 123 ? 10.344 1.620 -26.006 1.00 97.50 123 ILE A CA 1
ATOM 975 C C . ILE A 1 123 ? 10.964 0.366 -26.603 1.00 97.50 123 ILE A C 1
ATOM 977 O O . ILE A 1 123 ? 10.310 -0.671 -26.687 1.00 97.50 123 ILE A O 1
ATOM 981 N N . SER A 1 124 ? 12.229 0.444 -27.002 1.00 97.75 124 SER A N 1
ATOM 982 C CA . SER A 1 124 ? 12.982 -0.729 -27.458 1.00 97.75 124 SER A CA 1
ATOM 983 C C . SER A 1 124 ? 13.362 -1.656 -26.294 1.00 97.75 124 SER A C 1
ATOM 985 O O . SER A 1 124 ? 13.499 -1.208 -25.151 1.00 97.75 124 SER A O 1
ATOM 987 N N . LEU A 1 125 ? 13.637 -2.938 -26.578 1.00 96.44 125 LEU A N 1
ATOM 988 C CA . LEU A 1 125 ? 14.146 -3.877 -25.564 1.00 96.44 125 LEU A CA 1
ATOM 989 C C . LEU A 1 125 ? 15.411 -3.338 -24.883 1.00 96.44 125 LEU A C 1
ATOM 991 O O . LEU A 1 125 ? 15.554 -3.444 -23.668 1.00 96.44 125 LEU A O 1
ATOM 995 N N . LYS A 1 126 ? 16.298 -2.683 -25.643 1.00 96.31 126 LYS A N 1
ATOM 996 C CA . LYS A 1 126 ? 17.501 -2.059 -25.089 1.00 96.31 126 LYS A CA 1
ATOM 997 C C . LYS A 1 126 ? 17.159 -0.949 -24.094 1.00 96.31 126 LYS A C 1
ATOM 999 O O . LYS A 1 126 ? 17.736 -0.901 -23.016 1.00 96.31 126 LYS A O 1
ATOM 1004 N N . GLU A 1 127 ? 16.237 -0.045 -24.420 1.00 95.25 127 GLU A N 1
ATOM 1005 C CA . GLU A 1 127 ? 15.825 1.010 -23.483 1.00 95.25 127 GLU A CA 1
ATOM 1006 C C . GLU A 1 127 ? 15.155 0.436 -22.230 1.00 95.25 127 GLU A C 1
ATOM 1008 O O . GLU A 1 127 ? 15.380 0.940 -21.124 1.00 95.25 127 GLU A O 1
ATOM 1013 N N . PHE A 1 128 ? 14.388 -0.644 -22.398 1.00 93.56 128 PHE A N 1
ATOM 1014 C CA . PHE A 1 128 ? 13.768 -1.387 -21.309 1.00 93.56 128 PHE A CA 1
ATOM 1015 C C . PHE A 1 128 ? 14.798 -2.102 -20.417 1.00 93.56 128 PHE A C 1
ATOM 1017 O O . PHE A 1 128 ? 14.675 -2.079 -19.190 1.00 93.56 128 PHE A O 1
ATOM 1024 N N . GLN A 1 129 ? 15.840 -2.706 -20.984 1.00 94.38 129 GLN A N 1
ATOM 1025 C CA . GLN A 1 129 ? 16.919 -3.340 -20.222 1.00 94.38 129 GLN A CA 1
ATOM 1026 C C . GLN A 1 129 ? 17.834 -2.300 -19.562 1.00 94.38 129 GLN A C 1
ATOM 1028 O O . GLN A 1 129 ? 18.081 -2.412 -18.366 1.00 94.38 129 GLN A O 1
ATOM 1033 N N . ASP A 1 130 ? 18.202 -1.218 -20.260 1.00 93.56 130 ASP A N 1
ATOM 1034 C CA . ASP A 1 130 ? 19.039 -0.124 -19.739 1.00 93.56 130 ASP A CA 1
ATOM 1035 C C . ASP A 1 130 ? 18.471 0.495 -18.445 1.00 93.56 130 ASP A C 1
ATOM 1037 O O . ASP A 1 130 ? 19.223 0.980 -17.598 1.00 93.56 130 ASP A O 1
ATOM 1041 N N . ILE A 1 131 ? 17.139 0.593 -18.308 1.00 89.00 131 ILE A N 1
ATOM 1042 C CA . ILE A 1 131 ? 16.531 1.070 -17.054 1.00 89.00 131 ILE A CA 1
ATOM 1043 C C . ILE A 1 131 ? 16.536 -0.016 -15.971 1.00 89.00 131 ILE A C 1
ATOM 1045 O O . ILE A 1 131 ? 16.687 0.306 -14.797 1.00 89.00 131 ILE A O 1
ATOM 1049 N N . GLY A 1 132 ? 16.414 -1.284 -16.372 1.00 89.44 132 GLY A N 1
ATOM 1050 C CA . GLY A 1 132 ? 16.565 -2.446 -15.502 1.00 89.44 132 GLY A CA 1
ATOM 1051 C C . GLY A 1 132 ? 17.928 -2.495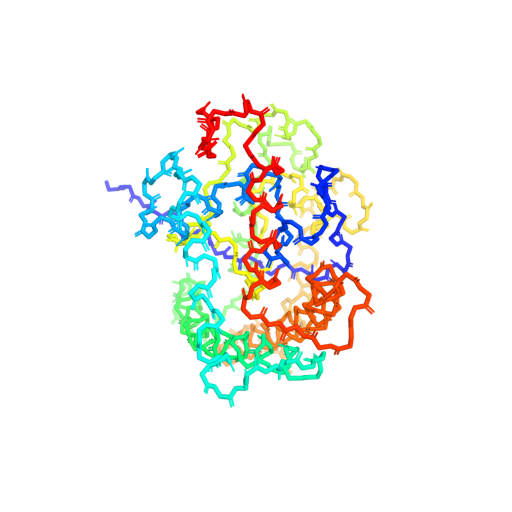 -14.850 1.00 89.44 132 GLY A C 1
ATOM 1052 O O . GLY A 1 132 ? 18.004 -2.471 -13.628 1.00 89.44 132 GLY A O 1
ATOM 1053 N N . GLU A 1 133 ? 18.985 -2.487 -15.651 1.00 93.44 133 GLU A N 1
ATOM 1054 C CA . GLU A 1 133 ? 20.369 -2.513 -15.171 1.00 93.44 133 GLU A CA 1
ATOM 1055 C C . GLU A 1 133 ? 20.612 -1.419 -14.126 1.00 93.44 133 GLU A C 1
ATOM 1057 O O . GLU A 1 133 ? 21.041 -1.711 -13.017 1.00 93.44 133 GLU A O 1
ATOM 1062 N N . LYS A 1 134 ? 20.187 -0.180 -14.401 1.00 91.00 134 LYS A N 1
ATOM 1063 C CA . LYS A 1 134 ? 20.306 0.937 -13.445 1.00 91.00 134 LYS A CA 1
ATOM 1064 C C . LYS A 1 134 ? 19.557 0.716 -12.137 1.00 91.00 134 LYS A C 1
ATOM 1066 O O . LYS A 1 134 ? 19.978 1.201 -11.089 1.00 91.00 134 LYS A O 1
ATOM 1071 N N . SER A 1 135 ? 18.401 0.064 -12.195 1.00 86.19 135 SER A N 1
ATOM 1072 C CA . SER A 1 135 ? 17.657 -0.289 -10.991 1.00 86.19 135 SER A CA 1
ATOM 1073 C C . SER A 1 135 ? 18.334 -1.418 -10.229 1.00 86.19 135 SER A C 1
ATOM 1075 O O . SER A 1 135 ? 18.440 -1.309 -9.012 1.00 86.19 135 SER A O 1
ATOM 1077 N N . PHE A 1 136 ? 18.846 -2.439 -10.913 1.00 92.31 136 PHE A N 1
ATOM 1078 C CA . PHE A 1 136 ? 19.622 -3.517 -10.303 1.00 92.31 136 PHE A CA 1
ATOM 1079 C C . PHE A 1 136 ? 20.871 -2.973 -9.593 1.00 92.31 136 PHE A C 1
ATOM 1081 O O . PHE A 1 136 ? 21.041 -3.202 -8.400 1.00 92.31 136 PHE A O 1
ATOM 1088 N N . GLU A 1 137 ? 21.661 -2.139 -10.276 1.00 93.50 137 GLU A N 1
ATOM 1089 C CA . GLU A 1 137 ? 22.841 -1.442 -9.734 1.00 93.50 137 GLU A CA 1
ATOM 1090 C C . GLU A 1 137 ? 22.526 -0.617 -8.474 1.00 93.50 137 GLU A C 1
ATOM 1092 O O . GLU A 1 137 ? 23.395 -0.368 -7.643 1.00 93.50 137 GLU A O 1
ATOM 1097 N N . SER A 1 138 ? 21.279 -0.157 -8.313 1.00 89.56 138 SER A N 1
ATOM 1098 C CA . SER A 1 138 ? 20.880 0.589 -7.116 1.00 89.56 138 SER A CA 1
ATOM 1099 C C . SER A 1 138 ? 20.722 -0.297 -5.874 1.00 89.56 138 SER A C 1
ATOM 1101 O O . SER A 1 138 ? 20.815 0.217 -4.752 1.00 89.56 138 SER A O 1
ATOM 1103 N N . PHE A 1 139 ? 20.506 -1.602 -6.060 1.00 91.19 139 PHE A N 1
ATOM 1104 C CA . PHE A 1 139 ? 20.390 -2.603 -4.999 1.00 91.19 139 PHE A CA 1
ATOM 1105 C C . PHE A 1 139 ? 21.669 -3.433 -4.824 1.00 91.19 139 PHE A C 1
ATOM 1107 O O . PHE A 1 139 ? 21.945 -3.824 -3.697 1.00 91.19 139 PHE A O 1
ATOM 1114 N N . ASP A 1 140 ? 22.463 -3.621 -5.880 1.00 95.56 140 ASP A N 1
ATOM 1115 C CA . ASP A 1 140 ? 23.786 -4.262 -5.860 1.00 95.56 140 ASP A CA 1
ATOM 1116 C C . ASP A 1 140 ? 24.840 -3.290 -5.289 1.00 95.56 140 ASP A C 1
ATOM 1118 O O . ASP A 1 140 ? 25.473 -2.503 -6.000 1.00 95.56 140 ASP A O 1
ATOM 1122 N N . LYS A 1 141 ? 24.953 -3.251 -3.958 1.00 94.38 141 LYS A N 1
ATOM 1123 C CA . LYS A 1 141 ? 25.785 -2.286 -3.226 1.00 94.38 141 LYS A CA 1
ATOM 1124 C C . LYS A 1 141 ? 27.266 -2.600 -3.360 1.00 94.38 141 LYS A C 1
ATOM 1126 O O . LYS A 1 141 ? 28.072 -1.665 -3.335 1.00 94.38 141 LYS A O 1
ATOM 1131 N N . ASN A 1 142 ? 27.625 -3.880 -3.429 1.00 95.81 142 ASN A N 1
ATOM 1132 C CA . ASN A 1 142 ? 29.013 -4.312 -3.562 1.00 95.81 142 ASN A CA 1
ATOM 1133 C C . ASN A 1 142 ? 29.469 -4.437 -5.033 1.00 95.81 142 ASN A C 1
ATOM 1135 O O . ASN A 1 142 ? 30.674 -4.542 -5.265 1.00 95.81 142 ASN A O 1
ATOM 1139 N N . GLN A 1 143 ? 28.542 -4.323 -5.993 1.00 96.50 143 GLN A N 1
ATOM 1140 C CA . GLN A 1 143 ? 28.774 -4.366 -7.441 1.00 96.50 143 GLN A CA 1
ATOM 1141 C C . GLN A 1 143 ? 29.343 -5.707 -7.921 1.00 96.50 143 GLN A C 1
ATOM 1143 O O . GLN A 1 143 ? 30.192 -5.740 -8.819 1.00 96.50 143 GLN A O 1
ATOM 1148 N N . ASP A 1 144 ? 28.909 -6.813 -7.314 1.00 97.25 144 ASP A N 1
ATOM 1149 C CA . ASP A 1 144 ? 29.347 -8.164 -7.677 1.00 97.25 144 ASP A CA 1
ATOM 1150 C C . ASP A 1 144 ? 28.432 -8.859 -8.706 1.00 97.25 144 ASP A C 1
ATOM 1152 O O . ASP A 1 144 ? 28.743 -9.960 -9.173 1.00 97.25 144 ASP A O 1
ATOM 1156 N N . GLY A 1 145 ? 27.343 -8.198 -9.120 1.00 96.56 145 GLY A N 1
ATOM 1157 C CA . GLY A 1 145 ? 26.363 -8.724 -10.068 1.00 96.56 145 GLY A CA 1
ATOM 1158 C C . GLY A 1 145 ? 25.288 -9.613 -9.434 1.00 96.56 145 GLY A C 1
ATOM 1159 O O . GLY A 1 145 ? 24.517 -10.245 -10.173 1.00 96.56 145 GLY A O 1
ATOM 1160 N N . ILE A 1 146 ? 25.220 -9.681 -8.099 1.00 97.62 146 ILE A N 1
ATOM 1161 C CA . ILE A 1 146 ? 24.288 -10.509 -7.330 1.00 97.62 146 ILE A CA 1
ATOM 1162 C C . ILE A 1 146 ? 23.739 -9.721 -6.135 1.00 97.62 146 ILE A C 1
ATOM 1164 O O . ILE A 1 146 ? 24.375 -9.640 -5.094 1.00 97.62 146 ILE A O 1
ATOM 1168 N N . VAL A 1 147 ? 22.479 -9.291 -6.201 1.00 96.12 147 VAL A N 1
ATOM 1169 C CA . VAL A 1 147 ? 21.813 -8.678 -5.041 1.00 96.12 147 VAL A CA 1
ATOM 1170 C C . VAL A 1 147 ? 21.485 -9.748 -4.001 1.00 96.12 147 VAL A C 1
ATOM 1172 O O . VAL A 1 147 ? 20.689 -10.649 -4.280 1.00 96.12 147 VAL A O 1
ATOM 1175 N N . ASN A 1 148 ? 22.072 -9.662 -2.807 1.00 96.12 148 ASN A N 1
ATOM 1176 C CA . ASN A 1 148 ? 21.901 -10.646 -1.734 1.00 96.12 148 ASN A CA 1
ATOM 1177 C C . ASN A 1 148 ? 22.022 -10.039 -0.312 1.00 96.12 148 ASN A C 1
ATOM 1179 O O . ASN A 1 148 ? 21.925 -8.830 -0.107 1.00 96.12 148 ASN A O 1
ATOM 1183 N N . GLU A 1 149 ? 22.180 -10.887 0.710 1.00 94.94 149 GLU A N 1
ATOM 1184 C CA . GLU A 1 149 ? 22.284 -10.465 2.115 1.00 94.94 149 GLU A CA 1
ATOM 1185 C C . GLU A 1 149 ? 23.495 -9.548 2.394 1.00 94.94 149 GLU A C 1
ATOM 1187 O O . GLU A 1 149 ? 23.421 -8.681 3.267 1.00 94.94 149 GLU A O 1
ATOM 1192 N N . GLU A 1 150 ? 24.601 -9.690 1.661 1.00 95.94 150 GLU A N 1
ATOM 1193 C CA . GLU A 1 150 ? 25.763 -8.805 1.799 1.00 95.94 150 GLU A CA 1
ATOM 1194 C C . GLU A 1 150 ? 25.427 -7.366 1.386 1.00 95.94 150 GLU A C 1
ATOM 1196 O O . GLU A 1 150 ? 25.833 -6.422 2.064 1.00 95.94 150 GLU A O 1
ATOM 1201 N N . ASP A 1 151 ? 24.590 -7.177 0.365 1.00 95.31 151 ASP A N 1
ATOM 1202 C CA . ASP A 1 151 ? 24.093 -5.854 -0.021 1.00 95.31 151 ASP A CA 1
ATOM 1203 C C . ASP A 1 151 ? 23.178 -5.249 1.037 1.00 95.31 151 ASP A C 1
ATOM 1205 O O . ASP A 1 151 ? 23.256 -4.051 1.323 1.00 95.31 151 ASP A O 1
ATOM 1209 N N . ALA A 1 152 ? 22.345 -6.078 1.673 1.00 90.56 152 ALA A N 1
ATOM 1210 C CA . ALA A 1 152 ? 21.469 -5.637 2.753 1.00 90.56 152 ALA A CA 1
ATOM 1211 C C . ALA A 1 152 ? 22.279 -5.101 3.948 1.00 90.56 152 ALA A C 1
ATOM 1213 O O . ALA A 1 152 ? 21.877 -4.123 4.579 1.00 90.56 152 ALA A O 1
ATOM 1214 N N . LYS A 1 153 ? 23.459 -5.676 4.229 1.00 92.25 153 LYS A N 1
ATOM 1215 C CA . LYS A 1 153 ? 24.384 -5.184 5.270 1.00 92.25 153 LYS A CA 1
ATOM 1216 C C . LYS A 1 153 ? 25.033 -3.847 4.905 1.00 92.25 153 LYS A C 1
ATOM 1218 O O . LYS A 1 153 ? 25.383 -3.073 5.796 1.00 92.25 153 LYS A O 1
ATOM 1223 N N . LEU A 1 154 ? 25.200 -3.573 3.612 1.00 90.56 154 LEU A N 1
ATOM 1224 C CA . LEU A 1 154 ? 25.777 -2.331 3.090 1.00 90.56 154 LEU A CA 1
ATOM 1225 C C . LEU A 1 154 ? 24.733 -1.218 2.903 1.00 90.56 154 LEU A C 1
ATOM 1227 O O . LEU A 1 154 ? 25.083 -0.065 2.625 1.00 90.56 154 LEU A O 1
ATOM 1231 N N . GLU A 1 155 ? 23.445 -1.524 3.062 1.00 82.69 155 GLU A N 1
ATOM 1232 C CA . GLU A 1 155 ? 22.366 -0.562 2.892 1.00 82.69 155 GLU A CA 1
ATOM 1233 C C . GLU A 1 155 ? 22.295 0.432 4.063 1.00 82.69 155 GLU A C 1
ATOM 1235 O O . GLU A 1 155 ? 21.665 0.227 5.096 1.00 82.69 155 GLU A O 1
ATOM 1240 N N . THR A 1 156 ? 22.947 1.579 3.881 1.00 70.25 156 THR A N 1
ATOM 1241 C CA . THR A 1 156 ? 23.042 2.644 4.898 1.00 70.25 156 THR A CA 1
ATOM 1242 C C . THR A 1 156 ? 21.802 3.538 5.001 1.00 70.25 156 THR A C 1
ATOM 1244 O O . THR A 1 156 ? 21.738 4.411 5.868 1.00 70.25 156 THR A O 1
ATOM 1247 N N . LYS A 1 157 ? 20.804 3.360 4.125 1.00 58.97 157 LYS A N 1
ATOM 1248 C CA . LYS A 1 157 ? 19.575 4.163 4.103 1.00 58.97 157 LYS A CA 1
ATOM 1249 C C . LYS A 1 157 ? 18.351 3.264 4.031 1.00 58.97 157 LYS A C 1
ATOM 1251 O O . LYS A 1 157 ? 18.129 2.626 3.010 1.00 58.97 157 LYS A O 1
ATOM 1256 N N . LYS A 1 158 ? 17.485 3.347 5.047 1.00 53.62 158 LYS A N 1
ATOM 1257 C CA . LYS A 1 158 ? 16.063 3.024 4.873 1.00 53.62 158 LYS A CA 1
ATOM 1258 C C . LYS A 1 158 ? 15.525 4.002 3.835 1.00 53.62 158 LYS A C 1
ATOM 1260 O O . LYS A 1 158 ? 15.402 5.196 4.109 1.00 53.62 158 LYS A O 1
ATOM 1265 N N . SER A 1 159 ? 15.343 3.526 2.613 1.00 45.12 159 SER A N 1
ATOM 1266 C CA . SER A 1 159 ? 14.876 4.344 1.504 1.00 45.12 159 SER A CA 1
ATOM 1267 C C . SER A 1 159 ? 13.580 5.065 1.865 1.00 45.12 159 SER A C 1
ATOM 1269 O O . SER A 1 159 ? 12.626 4.478 2.375 1.00 45.12 159 SER A O 1
ATOM 1271 N N . SER A 1 160 ? 13.578 6.369 1.609 1.00 43.88 160 SER A N 1
ATOM 1272 C CA . SER A 1 160 ? 12.393 7.214 1.670 1.00 43.88 160 SER A CA 1
ATOM 1273 C C . SER A 1 160 ? 11.417 6.756 0.585 1.00 43.88 160 SER A C 1
ATOM 1275 O O . SER A 1 160 ? 11.816 6.586 -0.568 1.00 43.88 160 SER A O 1
ATOM 1277 N N . MET A 1 161 ? 10.152 6.538 0.956 1.00 48.78 161 MET A N 1
ATOM 1278 C CA . MET A 1 161 ? 9.084 6.141 0.036 1.00 48.78 161 MET A CA 1
ATOM 1279 C C . MET A 1 161 ? 9.105 6.983 -1.253 1.00 48.78 161 MET A C 1
ATOM 1281 O O . MET A 1 161 ? 9.229 8.210 -1.227 1.00 48.78 161 MET A O 1
ATOM 1285 N N . HIS A 1 162 ? 8.980 6.318 -2.403 1.00 42.50 162 HIS A N 1
ATOM 1286 C CA . HIS A 1 162 ? 8.988 6.966 -3.712 1.00 42.50 162 HIS A CA 1
ATOM 1287 C C . HIS A 1 162 ? 7.847 7.992 -3.837 1.00 42.50 162 HIS A C 1
ATOM 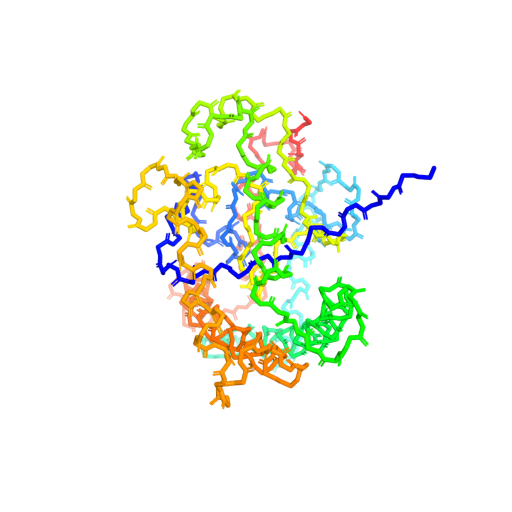1289 O O . HIS A 1 162 ? 6.679 7.666 -3.645 1.00 42.50 162 HIS A O 1
ATOM 1295 N N . GLY A 1 163 ? 8.180 9.223 -4.238 1.00 36.78 163 GLY A N 1
ATOM 1296 C CA . GLY A 1 163 ? 7.203 10.168 -4.794 1.00 36.78 163 GLY A CA 1
ATOM 1297 C C . GLY A 1 163 ? 6.405 11.014 -3.797 1.00 36.78 163 GLY A C 1
ATOM 1298 O O . GLY A 1 163 ? 5.250 11.321 -4.068 1.00 36.78 163 GLY A O 1
ATOM 1299 N N . GLY A 1 164 ? 6.985 11.421 -2.663 1.00 35.16 164 GLY A N 1
ATOM 1300 C CA . GLY A 1 164 ? 6.366 12.424 -1.777 1.00 35.16 164 GLY A CA 1
ATOM 1301 C C . GLY A 1 164 ? 5.122 11.945 -1.014 1.00 35.16 164 GLY A C 1
ATOM 1302 O O . GLY A 1 164 ? 4.476 12.742 -0.330 1.00 35.16 164 GLY A O 1
ATOM 1303 N N . ALA A 1 165 ? 4.796 10.654 -1.104 1.00 51.72 165 ALA A N 1
ATOM 1304 C CA . ALA A 1 165 ? 3.818 10.011 -0.247 1.00 51.72 165 ALA A CA 1
ATOM 1305 C C . ALA A 1 165 ? 4.475 9.696 1.101 1.00 51.72 165 ALA A C 1
ATOM 1307 O O . ALA A 1 165 ? 5.460 8.968 1.172 1.00 51.72 165 ALA A O 1
ATOM 1308 N N . MET A 1 166 ? 3.914 10.253 2.172 1.00 52.75 166 MET A N 1
ATOM 1309 C CA . MET A 1 166 ? 4.364 10.007 3.547 1.00 52.75 166 MET A CA 1
ATOM 1310 C C . MET A 1 166 ? 4.195 8.538 3.958 1.00 52.75 166 MET A C 1
ATOM 1312 O O . MET A 1 166 ? 4.881 8.076 4.864 1.00 52.75 166 MET A O 1
ATOM 1316 N N . PHE A 1 167 ? 3.268 7.827 3.304 1.00 62.00 167 PHE A N 1
ATOM 1317 C CA . PHE A 1 167 ? 2.849 6.483 3.661 1.00 62.00 167 PHE A CA 1
ATOM 1318 C C . PHE A 1 167 ? 2.504 5.622 2.444 1.00 62.00 167 PHE A C 1
ATOM 1320 O O . PHE A 1 167 ? 1.984 6.120 1.444 1.00 62.00 167 PHE A O 1
ATOM 1327 N N . LYS A 1 168 ? 2.712 4.304 2.570 1.00 68.25 168 LYS A N 1
ATOM 1328 C CA . LYS A 1 168 ? 2.249 3.309 1.595 1.00 68.25 168 LYS A CA 1
ATOM 1329 C C . LYS A 1 168 ? 0.723 3.342 1.557 1.00 68.25 168 LYS A C 1
ATOM 1331 O O . LYS A 1 168 ? 0.091 3.222 2.607 1.00 68.25 168 LYS A O 1
ATOM 1336 N N . MET A 1 169 ? 0.127 3.506 0.379 1.00 75.31 169 MET A N 1
ATOM 1337 C CA . MET A 1 169 ? -1.319 3.333 0.231 1.00 75.31 169 MET A CA 1
ATOM 1338 C C . MET A 1 169 ? -1.622 1.839 0.172 1.00 75.31 169 MET A C 1
ATOM 1340 O O . MET A 1 169 ? -0.824 1.060 -0.351 1.00 75.31 169 MET A O 1
ATOM 1344 N N . ALA A 1 170 ? -2.801 1.432 0.640 1.00 75.75 170 ALA A N 1
ATOM 1345 C CA . ALA A 1 170 ? -3.212 0.027 0.586 1.00 75.75 170 ALA A CA 1
ATOM 1346 C C . ALA A 1 170 ? -3.204 -0.562 -0.839 1.00 75.75 170 ALA A C 1
ATOM 1348 O O . ALA A 1 170 ? -3.055 -1.770 -1.009 1.00 75.75 170 ALA A O 1
ATOM 1349 N N . VAL A 1 171 ? -3.343 0.310 -1.841 1.00 79.00 171 VAL A N 1
ATOM 1350 C CA . VAL A 1 171 ? -3.407 -0.013 -3.274 1.00 79.00 171 VAL A CA 1
ATOM 1351 C C . VAL A 1 171 ? -2.196 0.494 -4.056 1.00 79.00 171 VAL A C 1
ATOM 1353 O O . VAL A 1 171 ? -2.207 0.492 -5.286 1.00 79.00 171 VAL A O 1
ATOM 1356 N N . SER A 1 172 ? -1.150 0.964 -3.370 1.00 74.94 172 SER A N 1
ATOM 1357 C CA . SER A 1 172 ? 0.115 1.277 -4.034 1.00 74.94 172 SER A CA 1
ATOM 1358 C C . SER A 1 172 ? 0.648 0.013 -4.697 1.00 74.94 172 SER A C 1
ATOM 1360 O O . SER A 1 172 ? 0.692 -1.042 -4.060 1.00 74.94 172 SER A O 1
ATOM 1362 N N . ILE A 1 173 ? 1.063 0.124 -5.962 1.00 73.56 173 ILE A N 1
ATOM 1363 C CA . ILE A 1 173 ? 1.798 -0.958 -6.618 1.00 73.56 173 ILE A CA 1
ATOM 1364 C C . ILE A 1 173 ? 3.063 -1.206 -5.787 1.00 73.56 173 ILE A C 1
ATOM 1366 O O . ILE A 1 173 ? 3.754 -0.237 -5.445 1.00 73.56 173 ILE A O 1
ATOM 1370 N N . PRO A 1 174 ? 3.353 -2.465 -5.425 1.00 69.12 174 PRO A N 1
ATOM 1371 C CA . PRO A 1 174 ? 4.562 -2.802 -4.700 1.00 69.12 174 PRO A CA 1
ATOM 1372 C C . PRO A 1 174 ? 5.794 -2.324 -5.461 1.00 69.12 174 PRO A C 1
ATOM 1374 O O . PRO A 1 174 ? 5.929 -2.558 -6.661 1.00 69.12 174 PRO A O 1
ATOM 1377 N N . VAL A 1 175 ? 6.675 -1.634 -4.749 1.00 72.81 175 VAL A N 1
ATOM 1378 C CA . VAL A 1 175 ? 7.979 -1.220 -5.255 1.00 72.81 175 VAL A CA 1
ATOM 1379 C C . VAL A 1 175 ? 9.021 -1.657 -4.257 1.00 72.81 175 VAL A C 1
ATOM 1381 O O . VAL A 1 175 ? 8.826 -1.491 -3.052 1.00 72.81 175 VAL A O 1
ATOM 1384 N N . ALA A 1 176 ? 10.112 -2.229 -4.748 1.00 79.12 176 ALA A N 1
ATOM 1385 C CA . ALA A 1 176 ? 11.273 -2.460 -3.916 1.00 79.12 176 ALA A CA 1
ATOM 1386 C C . ALA A 1 176 ? 11.807 -1.109 -3.421 1.00 79.12 176 ALA A C 1
ATOM 1388 O O . ALA A 1 176 ? 12.070 -0.195 -4.209 1.00 79.12 176 ALA A O 1
ATOM 1389 N N . THR A 1 177 ? 11.903 -0.961 -2.106 1.00 77.31 177 THR A N 1
ATOM 1390 C CA . THR A 1 177 ? 12.477 0.222 -1.452 1.00 77.31 177 THR A CA 1
ATOM 1391 C C . THR A 1 177 ? 13.836 -0.072 -0.847 1.00 77.31 177 THR A C 1
ATOM 1393 O O . THR A 1 177 ? 14.626 0.841 -0.667 1.00 77.31 177 THR A O 1
ATOM 1396 N N . ASP A 1 178 ? 14.118 -1.332 -0.575 1.00 82.50 178 ASP A N 1
ATOM 1397 C CA . ASP A 1 178 ? 15.318 -1.823 0.091 1.00 82.50 178 ASP A CA 1
ATOM 1398 C C . ASP A 1 178 ? 15.743 -3.153 -0.539 1.00 82.50 178 ASP A C 1
ATOM 1400 O O . ASP A 1 178 ? 14.974 -3.768 -1.289 1.00 82.50 178 ASP A O 1
ATOM 1404 N N . VAL A 1 179 ? 16.962 -3.595 -0.233 1.00 88.19 179 VAL A N 1
ATOM 1405 C CA . VAL A 1 179 ? 17.542 -4.827 -0.792 1.00 88.19 179 VAL A CA 1
ATOM 1406 C C . VAL A 1 179 ? 16.649 -6.043 -0.538 1.00 88.19 179 VAL A C 1
ATOM 1408 O O . VAL A 1 179 ? 16.383 -6.820 -1.455 1.00 88.19 179 VAL A O 1
ATOM 1411 N N . ASN A 1 180 ? 16.119 -6.187 0.677 1.00 88.19 180 ASN A N 1
ATOM 1412 C CA . ASN A 1 180 ? 15.298 -7.342 1.042 1.00 88.19 180 ASN A CA 1
ATOM 1413 C C . ASN A 1 180 ? 13.998 -7.392 0.231 1.00 88.19 180 ASN A C 1
ATOM 1415 O O . ASN A 1 180 ? 13.643 -8.439 -0.303 1.00 88.19 180 ASN A O 1
ATOM 1419 N N . SER A 1 181 ? 13.317 -6.254 0.080 1.00 81.75 181 SER A N 1
ATOM 1420 C CA . SER A 1 181 ? 12.108 -6.146 -0.740 1.00 81.75 181 SER A CA 1
ATOM 1421 C C . SER A 1 181 ? 12.381 -6.359 -2.234 1.00 81.75 181 SER A C 1
ATOM 1423 O O . SER A 1 181 ? 11.504 -6.847 -2.947 1.00 81.75 181 SER A O 1
ATOM 1425 N N . PHE A 1 182 ? 13.582 -6.023 -2.723 1.00 86.94 182 PHE A N 1
ATOM 1426 C CA . PHE A 1 182 ? 13.999 -6.331 -4.093 1.00 86.94 182 PHE A CA 1
ATOM 1427 C C . PHE A 1 182 ? 14.172 -7.839 -4.290 1.00 86.94 182 PHE A C 1
ATOM 1429 O O . PHE A 1 182 ? 13.614 -8.390 -5.238 1.00 86.94 182 PHE A O 1
ATOM 1436 N N . ILE A 1 183 ? 14.865 -8.512 -3.367 1.00 88.88 183 ILE A N 1
ATOM 1437 C CA . ILE A 1 183 ? 15.043 -9.972 -3.377 1.00 88.88 183 ILE A CA 1
ATOM 1438 C C . ILE A 1 183 ? 13.690 -10.686 -3.298 1.00 88.88 183 ILE A C 1
ATOM 1440 O O . ILE A 1 183 ? 13.427 -11.582 -4.091 1.00 88.88 183 ILE A O 1
ATOM 1444 N N . GLU A 1 184 ? 12.793 -10.258 -2.409 1.00 84.94 184 GLU A N 1
ATOM 1445 C CA . GLU A 1 184 ? 11.449 -10.840 -2.279 1.00 84.94 184 GLU A CA 1
ATOM 1446 C C . GLU A 1 184 ? 10.645 -10.744 -3.588 1.00 84.94 184 GLU A C 1
ATOM 1448 O O . GLU A 1 184 ? 9.966 -11.692 -3.986 1.00 84.94 184 GLU A O 1
ATOM 1453 N N . GLN A 1 185 ? 10.742 -9.607 -4.285 1.00 83.06 185 GLN A N 1
ATOM 1454 C CA . GLN A 1 185 ? 9.984 -9.356 -5.514 1.00 83.06 185 GLN A CA 1
ATOM 1455 C C . GLN A 1 185 ? 10.593 -10.023 -6.754 1.00 83.06 185 GLN A C 1
ATOM 1457 O O . GLN A 1 185 ? 9.842 -10.412 -7.647 1.00 83.06 185 GLN A O 1
ATOM 1462 N N . GLN A 1 186 ? 11.924 -10.123 -6.833 1.00 86.81 186 GLN A N 1
ATOM 1463 C CA . GLN A 1 186 ? 12.651 -10.495 -8.057 1.00 86.81 186 GLN A CA 1
ATOM 1464 C C . GLN A 1 186 ? 13.419 -11.822 -7.948 1.00 86.81 186 GLN A C 1
ATOM 1466 O O . GLN A 1 186 ? 13.848 -12.361 -8.963 1.00 86.81 186 GLN A O 1
ATOM 1471 N N . GLY A 1 187 ? 13.591 -12.370 -6.743 1.00 85.62 187 GLY A N 1
ATOM 1472 C CA . GLY A 1 187 ? 14.386 -13.577 -6.486 1.00 85.62 187 GLY A CA 1
ATOM 1473 C C . GLY A 1 187 ? 13.686 -14.887 -6.829 1.00 85.62 187 GLY A C 1
ATOM 1474 O O . GLY A 1 187 ? 14.301 -15.939 -6.738 1.00 85.62 187 GLY A O 1
ATOM 1475 N N . GLN A 1 188 ? 12.405 -14.861 -7.217 1.00 85.25 188 GLN A N 1
ATOM 1476 C CA . GLN A 1 188 ? 11.645 -16.064 -7.597 1.00 85.25 188 GLN A CA 1
ATOM 1477 C C . GLN A 1 188 ? 11.652 -17.168 -6.513 1.00 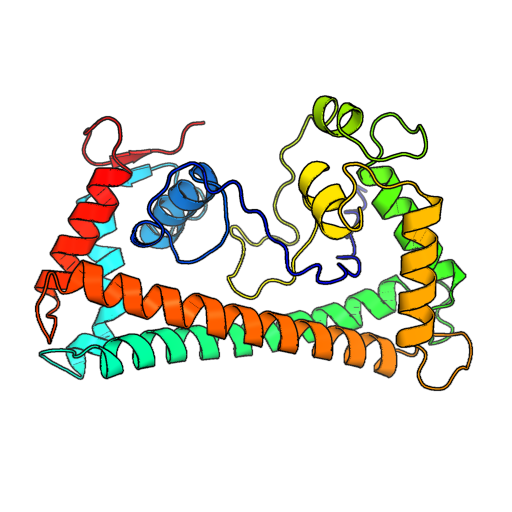85.25 188 GLN A C 1
ATOM 1479 O O . GLN A 1 188 ? 11.611 -18.358 -6.814 1.00 85.25 188 GLN A O 1
ATOM 1484 N N . GLY A 1 189 ? 11.689 -16.768 -5.236 1.00 85.31 189 GLY A N 1
ATOM 1485 C CA . GLY A 1 189 ? 11.779 -17.672 -4.082 1.00 85.31 189 GLY A CA 1
ATOM 1486 C C . GLY A 1 189 ? 13.205 -17.912 -3.574 1.00 85.31 189 GLY A C 1
ATOM 1487 O O . GLY A 1 189 ? 13.375 -18.437 -2.473 1.00 85.31 189 GLY A O 1
ATOM 1488 N N . GLU A 1 190 ? 14.218 -17.481 -4.323 1.00 90.50 190 GLU A N 1
ATOM 1489 C CA . GLU A 1 190 ? 15.611 -17.480 -3.892 1.00 90.50 190 GLU A CA 1
ATOM 1490 C C . GLU A 1 190 ? 15.919 -16.296 -2.965 1.00 90.50 190 GLU A C 1
ATOM 1492 O O . GLU A 1 190 ? 15.234 -15.272 -2.949 1.00 90.50 190 GLU A O 1
ATOM 1497 N N . LYS A 1 191 ? 17.003 -16.423 -2.192 1.00 93.81 191 LYS A N 1
ATOM 1498 C CA . LYS A 1 191 ? 17.504 -15.365 -1.294 1.00 93.81 191 LYS A CA 1
ATOM 1499 C C . LYS A 1 191 ? 18.455 -14.377 -1.980 1.00 93.81 191 LYS A C 1
ATOM 1501 O O . LYS A 1 191 ? 19.164 -13.638 -1.303 1.00 93.81 191 LYS A O 1
ATOM 1506 N N . TYR A 1 192 ? 18.517 -14.407 -3.304 1.00 94.94 192 TYR A N 1
ATOM 1507 C CA . TYR A 1 192 ? 19.394 -13.569 -4.107 1.00 94.94 192 TYR A CA 1
ATOM 1508 C C . TYR A 1 192 ? 18.759 -13.297 -5.471 1.00 94.94 192 TYR A C 1
ATOM 1510 O O . TYR A 1 192 ? 17.843 -14.002 -5.892 1.00 94.94 192 TYR A O 1
ATOM 1518 N N . VAL A 1 193 ? 19.271 -12.286 -6.170 1.00 95.38 193 VAL A N 1
ATOM 1519 C CA . VAL A 1 193 ? 18.891 -11.950 -7.546 1.00 95.38 193 VAL A CA 1
ATOM 1520 C C . VAL A 1 193 ? 20.162 -11.697 -8.343 1.00 95.38 193 VAL A C 1
ATOM 1522 O O . VAL A 1 193 ? 20.891 -10.753 -8.054 1.00 95.38 193 VAL A O 1
ATOM 1525 N N . THR A 1 194 ? 20.442 -12.508 -9.361 1.00 97.25 194 THR A N 1
ATOM 1526 C CA . THR A 1 194 ? 21.541 -12.210 -10.299 1.00 97.25 194 THR A CA 1
ATOM 1527 C C . THR A 1 194 ? 21.080 -11.244 -11.387 1.00 97.25 194 THR A C 1
ATOM 1529 O O . THR A 1 194 ? 19.907 -11.252 -11.778 1.00 97.25 194 THR A O 1
ATOM 1532 N N . LEU A 1 195 ? 22.008 -10.458 -11.946 1.00 95.81 195 LEU A N 1
ATOM 1533 C CA . LEU A 1 195 ? 21.693 -9.564 -13.065 1.00 95.81 195 LEU A CA 1
ATOM 1534 C C . LEU A 1 195 ? 21.085 -10.331 -14.253 1.00 95.81 195 LEU A C 1
ATOM 1536 O O . LEU A 1 195 ? 20.112 -9.882 -14.852 1.00 95.81 195 LEU A O 1
ATOM 1540 N N . ALA A 1 196 ? 21.612 -11.518 -14.562 1.00 95.19 196 ALA A N 1
ATOM 1541 C CA . ALA A 1 196 ? 21.119 -12.348 -15.660 1.00 95.19 196 ALA A CA 1
ATOM 1542 C C . ALA A 1 196 ? 19.669 -12.816 -15.446 1.00 95.19 196 ALA A C 1
ATOM 1544 O O . ALA A 1 196 ? 18.852 -12.699 -16.360 1.00 95.19 196 ALA A O 1
ATOM 1545 N N . GLN A 1 197 ? 19.328 -13.305 -14.247 1.00 92.75 197 GLN A N 1
ATOM 1546 C CA . GLN A 1 197 ? 17.948 -13.686 -13.910 1.00 92.75 197 GLN A CA 1
ATOM 1547 C C . GLN A 1 197 ? 17.007 -12.487 -14.036 1.00 92.75 197 GLN A C 1
ATOM 1549 O O . GLN A 1 197 ? 15.955 -12.584 -14.665 1.00 92.75 197 GLN A O 1
ATOM 1554 N N . PHE A 1 198 ? 17.424 -11.341 -13.496 1.00 93.50 198 PHE A N 1
ATOM 1555 C CA . PHE A 1 198 ? 16.637 -10.120 -13.541 1.00 93.50 198 PHE A CA 1
ATOM 1556 C C . PHE A 1 198 ? 16.381 -9.649 -14.979 1.00 93.50 198 PHE A C 1
ATOM 1558 O O . PHE A 1 198 ? 15.238 -9.389 -15.344 1.00 93.50 198 PHE A O 1
ATOM 1565 N N . LEU A 1 199 ? 17.410 -9.583 -15.830 1.00 94.38 199 LEU A N 1
ATOM 1566 C CA . LEU A 1 199 ? 17.249 -9.174 -17.229 1.00 94.38 199 LEU A CA 1
ATOM 1567 C C . LEU A 1 199 ? 16.437 -10.180 -18.054 1.00 94.38 199 LEU A C 1
ATOM 1569 O O . LEU A 1 199 ? 15.665 -9.754 -18.910 1.00 94.38 199 LEU A O 1
ATOM 1573 N N . THR A 1 200 ? 16.545 -11.478 -17.756 1.00 94.19 200 THR A N 1
ATOM 1574 C CA . THR A 1 200 ? 15.738 -12.527 -18.403 1.00 94.19 200 THR A CA 1
ATOM 1575 C C . THR A 1 200 ? 14.250 -12.340 -18.107 1.00 94.19 200 THR A C 1
ATOM 1577 O O . THR A 1 200 ? 13.426 -12.361 -19.019 1.00 94.19 200 THR A O 1
ATOM 1580 N N . GLU A 1 201 ? 13.884 -12.094 -16.845 1.00 91.19 201 GLU A N 1
ATOM 1581 C CA . GLU A 1 201 ? 12.483 -11.846 -16.482 1.00 91.19 201 GLU A CA 1
ATOM 1582 C C . GLU A 1 201 ? 11.964 -10.545 -17.109 1.00 91.19 201 GLU A C 1
ATOM 1584 O O . GLU A 1 201 ? 10.822 -10.464 -17.558 1.00 91.19 201 GLU A O 1
ATOM 1589 N N . ARG A 1 202 ? 12.815 -9.521 -17.208 1.00 92.12 202 ARG A N 1
ATOM 1590 C CA . ARG A 1 202 ? 12.461 -8.270 -17.889 1.00 92.12 202 ARG A CA 1
ATOM 1591 C C . ARG A 1 202 ? 12.244 -8.462 -19.386 1.00 92.12 202 ARG A C 1
ATOM 1593 O O . ARG A 1 202 ? 11.324 -7.869 -19.936 1.00 92.12 202 ARG A O 1
ATOM 1600 N N . GLU A 1 203 ? 13.054 -9.275 -20.050 1.00 95.06 203 GLU A N 1
ATOM 1601 C CA . GLU A 1 203 ? 12.829 -9.614 -21.455 1.00 95.06 203 GLU A CA 1
ATOM 1602 C C . GLU A 1 203 ? 11.497 -10.347 -21.641 1.00 95.06 203 GLU A C 1
ATOM 1604 O O . GLU A 1 203 ? 10.721 -9.973 -22.516 1.00 95.06 203 GLU A O 1
ATOM 1609 N N . LYS A 1 204 ? 11.165 -11.290 -20.752 1.00 93.81 204 LYS A N 1
ATOM 1610 C CA . LYS A 1 204 ? 9.851 -11.945 -20.752 1.00 93.81 204 LYS A CA 1
ATOM 1611 C C . LYS A 1 204 ? 8.704 -10.937 -20.587 1.00 93.81 204 LYS A C 1
ATOM 1613 O O . LYS A 1 204 ? 7.734 -10.981 -21.334 1.00 93.81 204 LYS A O 1
ATOM 1618 N N . GLN A 1 205 ? 8.819 -9.994 -19.651 1.00 90.81 205 GLN A N 1
ATOM 1619 C CA . GLN A 1 205 ? 7.822 -8.927 -19.478 1.00 90.81 205 GLN A CA 1
ATOM 1620 C C . GLN A 1 205 ? 7.679 -8.058 -20.728 1.00 90.81 205 GLN A C 1
ATOM 1622 O O . GLN A 1 205 ? 6.565 -7.694 -21.098 1.00 90.81 205 GLN A O 1
ATOM 1627 N N . PHE A 1 206 ? 8.796 -7.725 -21.376 1.00 94.75 206 PHE A N 1
ATOM 1628 C CA . PHE A 1 206 ? 8.788 -6.982 -22.629 1.00 94.75 206 PHE A CA 1
ATOM 1629 C C . PHE A 1 206 ? 8.004 -7.747 -23.697 1.00 94.75 206 PHE A C 1
ATOM 1631 O O . PHE A 1 206 ? 7.079 -7.190 -24.274 1.00 94.75 206 PHE A O 1
ATOM 1638 N N . THR A 1 207 ? 8.302 -9.033 -23.903 1.00 96.06 207 THR A N 1
ATOM 1639 C CA . THR A 1 207 ? 7.593 -9.853 -24.896 1.00 96.06 207 THR A CA 1
ATOM 1640 C C . THR A 1 207 ? 6.120 -10.070 -24.553 1.00 96.06 207 THR A C 1
ATOM 1642 O O . THR A 1 207 ? 5.297 -10.128 -25.458 1.00 96.06 207 THR A O 1
ATOM 1645 N N . ASP A 1 208 ? 5.778 -10.167 -23.263 1.00 93.81 208 ASP A N 1
ATOM 1646 C CA . ASP A 1 208 ? 4.390 -10.292 -22.798 1.00 93.81 208 ASP A CA 1
ATOM 1647 C C . ASP A 1 208 ? 3.601 -8.977 -23.010 1.00 93.81 208 ASP A C 1
ATOM 1649 O O . ASP A 1 208 ? 2.383 -9.008 -23.184 1.00 93.81 208 ASP A O 1
ATOM 1653 N N . THR A 1 209 ? 4.288 -7.826 -22.999 1.00 94.50 209 THR A N 1
ATOM 1654 C CA . THR A 1 209 ? 3.695 -6.488 -23.207 1.00 94.50 209 THR A CA 1
ATOM 1655 C C . THR A 1 209 ? 3.598 -6.113 -24.689 1.00 94.50 209 THR A C 1
ATOM 1657 O O . THR A 1 209 ? 2.662 -5.417 -25.072 1.00 94.50 209 THR A O 1
ATOM 1660 N N . ASP A 1 210 ? 4.549 -6.564 -25.511 1.00 96.94 210 ASP A N 1
ATOM 1661 C CA . ASP A 1 210 ? 4.591 -6.386 -26.969 1.00 96.94 210 ASP A CA 1
ATOM 1662 C C . ASP A 1 210 ? 3.549 -7.291 -27.644 1.00 96.94 210 ASP A C 1
ATOM 1664 O O . ASP A 1 210 ? 3.845 -8.374 -28.160 1.00 96.94 210 ASP A O 1
ATOM 1668 N N . THR A 1 211 ? 2.289 -6.869 -27.582 1.00 96.19 211 THR A N 1
ATOM 1669 C CA . THR A 1 211 ? 1.138 -7.653 -28.044 1.00 96.19 211 THR A CA 1
ATOM 1670 C C . THR A 1 211 ? 1.063 -7.761 -29.560 1.00 96.19 211 THR A C 1
ATOM 1672 O O . THR A 1 211 ? 0.487 -8.720 -30.082 1.00 96.19 211 THR A O 1
ATOM 1675 N N . ASN A 1 212 ? 1.615 -6.778 -30.274 1.00 96.88 212 ASN A N 1
ATOM 1676 C CA . ASN A 1 212 ? 1.651 -6.767 -31.732 1.00 96.88 212 ASN A CA 1
ATOM 1677 C C . ASN A 1 212 ? 2.925 -7.429 -32.305 1.00 96.88 212 ASN A C 1
ATOM 1679 O O . ASN A 1 212 ? 2.984 -7.675 -33.514 1.00 96.88 212 ASN A O 1
AT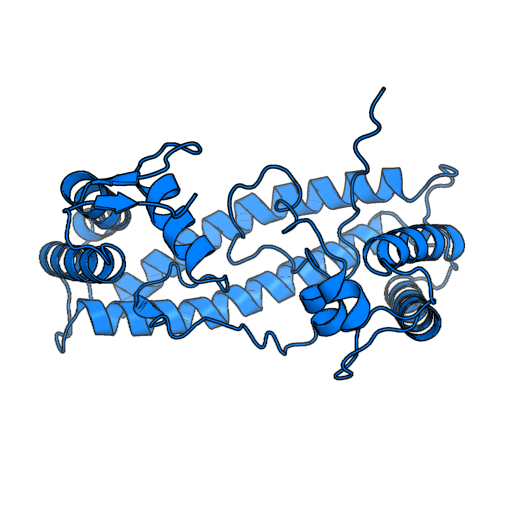OM 1683 N N . HIS A 1 213 ? 3.886 -7.770 -31.438 1.00 97.12 213 HIS A N 1
ATOM 1684 C CA . HIS A 1 213 ? 5.159 -8.415 -31.749 1.00 97.12 213 HIS A CA 1
ATOM 1685 C C . HIS A 1 213 ? 6.037 -7.608 -32.721 1.00 97.12 213 HIS A C 1
ATOM 1687 O O . HIS A 1 213 ? 6.692 -8.179 -33.603 1.00 97.12 213 HIS A O 1
ATOM 1693 N N . ASP A 1 214 ? 6.054 -6.279 -32.578 1.00 97.38 214 ASP A N 1
ATOM 1694 C CA . ASP A 1 214 ? 6.851 -5.365 -33.407 1.00 97.38 214 ASP A CA 1
ATOM 1695 C C . ASP A 1 214 ? 8.250 -5.048 -32.842 1.00 97.38 214 ASP A C 1
ATOM 1697 O O . ASP A 1 214 ? 9.019 -4.280 -33.446 1.00 97.38 214 ASP A O 1
ATOM 1701 N N . TRP A 1 215 ? 8.610 -5.693 -31.726 1.00 96.12 215 TRP A N 1
ATOM 1702 C CA . TRP A 1 215 ? 9.853 -5.498 -30.981 1.00 96.12 215 TRP A CA 1
ATOM 1703 C C . TRP A 1 215 ? 10.019 -4.077 -30.426 1.00 96.12 215 TRP A C 1
ATOM 1705 O O . TRP A 1 215 ? 11.140 -3.579 -30.257 1.00 96.12 215 TRP A O 1
ATOM 1715 N N . GLY A 1 216 ? 8.912 -3.414 -30.106 1.00 96.81 216 GLY A N 1
ATOM 1716 C CA . GLY A 1 216 ? 8.891 -2.164 -29.363 1.00 96.81 216 GLY A CA 1
ATOM 1717 C C . GLY A 1 216 ? 7.563 -1.967 -28.648 1.00 96.81 216 GLY A C 1
ATOM 1718 O O . GLY A 1 216 ? 6.514 -2.205 -29.217 1.00 96.81 216 GLY A O 1
ATOM 1719 N N . LEU A 1 217 ? 7.612 -1.483 -27.407 1.00 97.69 217 LEU A N 1
ATOM 1720 C CA . LEU A 1 217 ? 6.390 -1.217 -26.650 1.00 97.69 217 LEU A CA 1
ATOM 1721 C C . LEU A 1 217 ? 5.838 0.143 -27.052 1.00 97.69 217 LEU A C 1
ATOM 1723 O O . LEU A 1 217 ? 6.513 1.159 -26.834 1.00 97.69 217 LEU A O 1
ATOM 1727 N N . SER A 1 218 ? 4.628 0.178 -27.602 1.00 98.06 218 SER A N 1
ATOM 1728 C CA . SER A 1 218 ? 3.922 1.442 -27.822 1.00 98.06 218 SER A CA 1
ATOM 1729 C C . SER A 1 218 ? 3.503 2.080 -26.488 1.00 98.06 218 SER A C 1
ATOM 1731 O O . SER A 1 218 ? 3.534 1.446 -25.425 1.00 98.06 218 SER A O 1
ATOM 1733 N N . GLU A 1 219 ? 3.106 3.357 -26.512 1.00 97.12 219 GLU A N 1
ATOM 1734 C CA . GLU A 1 219 ? 2.562 4.005 -25.311 1.00 97.12 219 GLU A CA 1
ATOM 1735 C C . GLU A 1 219 ? 1.289 3.302 -24.837 1.00 97.12 219 GLU A C 1
ATOM 1737 O O . GLU A 1 219 ? 1.099 3.095 -23.639 1.00 97.12 219 GLU A O 1
ATOM 1742 N N . GLU A 1 220 ? 0.437 2.897 -25.776 1.00 97.69 220 GLU A N 1
ATOM 1743 C CA . GLU A 1 220 ? -0.801 2.178 -25.508 1.00 97.69 220 GLU A CA 1
ATOM 1744 C C . GLU A 1 220 ? -0.535 0.830 -24.840 1.00 97.69 220 GLU A C 1
ATOM 1746 O O . GLU A 1 220 ? -1.168 0.540 -23.827 1.00 97.69 220 GLU A O 1
ATOM 1751 N N . GLU A 1 221 ? 0.410 0.037 -25.349 1.00 97.06 221 GLU A N 1
ATOM 1752 C CA . GLU A 1 221 ? 0.780 -1.256 -24.757 1.00 97.06 221 GLU A CA 1
ATOM 1753 C C . GLU A 1 221 ? 1.353 -1.083 -23.349 1.00 97.06 221 GLU A C 1
ATOM 1755 O O . GLU A 1 221 ? 0.895 -1.722 -22.398 1.00 97.06 221 GLU A O 1
ATOM 1760 N N . TYR A 1 222 ? 2.289 -0.145 -23.186 1.00 94.25 222 TYR A N 1
ATOM 1761 C CA . TYR A 1 222 ? 2.901 0.162 -21.896 1.00 94.25 222 TYR A CA 1
ATOM 1762 C C . TYR A 1 222 ? 1.864 0.622 -20.856 1.00 94.25 222 TYR A C 1
ATOM 1764 O O . TYR A 1 222 ? 1.875 0.187 -19.702 1.00 94.25 222 TYR A O 1
ATOM 1772 N N . VAL A 1 223 ? 0.949 1.516 -21.242 1.00 94.31 223 VAL A N 1
ATOM 1773 C CA . VAL A 1 223 ? -0.091 2.035 -20.342 1.00 94.31 223 VAL A CA 1
ATOM 1774 C C . VAL A 1 223 ? -1.159 0.979 -20.062 1.00 94.31 223 VAL A C 1
ATOM 1776 O O . VAL A 1 223 ? -1.653 0.912 -18.931 1.00 94.31 223 VAL A O 1
ATOM 1779 N N . ALA A 1 224 ? -1.516 0.148 -21.044 1.00 94.44 224 ALA A N 1
ATOM 1780 C CA . ALA A 1 224 ? -2.484 -0.931 -20.876 1.00 94.44 224 ALA A CA 1
ATOM 1781 C C . ALA A 1 224 ? -1.980 -1.989 -19.888 1.00 94.44 224 ALA A C 1
ATOM 1783 O O . ALA A 1 224 ? -2.711 -2.341 -18.958 1.00 94.44 224 ALA A O 1
ATOM 1784 N N . GLU A 1 225 ? -0.727 -2.430 -20.024 1.00 92.94 225 GLU A N 1
ATOM 1785 C CA . GLU A 1 225 ? -0.102 -3.369 -19.088 1.00 92.94 225 GLU A CA 1
ATOM 1786 C C . GLU A 1 225 ? -0.061 -2.790 -17.668 1.00 92.94 225 GLU A C 1
ATOM 1788 O O . GLU A 1 225 ? -0.528 -3.426 -16.714 1.00 92.94 225 GLU A O 1
ATOM 1793 N N . PHE A 1 226 ? 0.383 -1.534 -17.527 1.00 89.31 226 PHE A N 1
ATOM 1794 C CA . PHE A 1 226 ? 0.471 -0.896 -16.216 1.00 89.31 226 PHE A CA 1
ATOM 1795 C C . PHE A 1 226 ? -0.908 -0.780 -15.558 1.00 89.31 226 PHE A C 1
ATOM 1797 O O . PHE A 1 226 ? -1.069 -1.023 -14.358 1.00 89.31 226 PHE A O 1
ATOM 1804 N N . THR A 1 227 ? -1.916 -0.409 -16.349 1.00 90.62 227 THR A N 1
ATOM 1805 C CA . THR A 1 227 ? -3.304 -0.295 -15.897 1.00 90.62 227 THR A CA 1
ATOM 1806 C C . THR A 1 227 ? -3.840 -1.647 -15.438 1.00 90.62 227 THR A C 1
ATOM 1808 O O . THR A 1 227 ? -4.446 -1.728 -14.370 1.00 90.62 227 THR A O 1
ATOM 1811 N N . HIS A 1 228 ? -3.565 -2.714 -16.191 1.00 90.38 228 HIS A N 1
ATOM 1812 C CA . HIS A 1 228 ? -3.965 -4.069 -15.827 1.00 90.38 228 HIS A CA 1
ATOM 1813 C C . HIS A 1 228 ? -3.381 -4.488 -14.473 1.00 90.38 228 HIS A C 1
ATOM 1815 O O . HIS A 1 228 ? -4.123 -4.893 -13.576 1.00 90.38 228 HIS A O 1
ATOM 1821 N N . ARG A 1 229 ? -2.072 -4.301 -14.277 1.00 87.31 229 ARG A N 1
ATOM 1822 C CA . ARG A 1 229 ? -1.406 -4.583 -12.996 1.00 87.31 229 ARG A CA 1
ATOM 1823 C C . ARG A 1 229 ? -1.953 -3.762 -11.842 1.00 87.31 229 ARG A C 1
ATOM 1825 O O . ARG A 1 229 ? -2.104 -4.275 -10.734 1.00 87.31 229 ARG A O 1
ATOM 1832 N N . TYR A 1 230 ? -2.210 -2.477 -12.079 1.00 87.69 230 TYR A N 1
ATOM 1833 C CA . TYR A 1 230 ? -2.807 -1.611 -11.071 1.00 87.69 230 TYR A CA 1
ATOM 1834 C C . TYR A 1 230 ? -4.161 -2.168 -10.622 1.00 87.69 230 TYR A C 1
ATOM 1836 O O . TYR A 1 230 ? -4.409 -2.290 -9.422 1.00 87.69 230 TYR A O 1
ATOM 1844 N N . ASP A 1 231 ? -5.015 -2.530 -11.581 1.00 89.44 231 ASP A N 1
ATOM 1845 C CA . ASP A 1 231 ? -6.362 -3.030 -11.319 1.00 89.44 231 ASP A CA 1
ATOM 1846 C C . ASP A 1 231 ? -6.330 -4.392 -10.601 1.00 89.44 231 ASP A C 1
ATOM 1848 O O . ASP A 1 231 ? -7.096 -4.603 -9.658 1.00 89.44 231 ASP A O 1
ATOM 1852 N N . GLN A 1 232 ? -5.390 -5.277 -10.955 1.00 88.56 232 GLN A N 1
ATOM 1853 C CA . GLN A 1 232 ? -5.139 -6.528 -10.229 1.00 88.56 232 GLN A CA 1
ATOM 1854 C C . GLN A 1 232 ? -4.708 -6.278 -8.777 1.00 88.56 232 GLN A C 1
ATOM 1856 O O . GLN A 1 232 ? -5.337 -6.792 -7.851 1.00 88.56 232 GLN A O 1
ATOM 1861 N N . ASN A 1 233 ? -3.702 -5.425 -8.552 1.00 85.88 233 ASN A N 1
ATOM 1862 C CA . ASN A 1 233 ? -3.244 -5.077 -7.203 1.00 85.88 233 ASN A CA 1
ATOM 1863 C C . ASN A 1 233 ? -4.362 -4.424 -6.370 1.00 85.88 233 ASN A C 1
ATOM 1865 O O . ASN A 1 233 ? -4.499 -4.690 -5.175 1.00 85.88 233 ASN A O 1
ATOM 1869 N N . ALA A 1 234 ? -5.193 -3.585 -6.993 1.00 89.44 234 ALA A N 1
ATOM 1870 C CA . ALA A 1 234 ? -6.350 -2.989 -6.340 1.00 89.44 234 ALA A CA 1
ATOM 1871 C C . ALA A 1 234 ? -7.394 -4.050 -5.952 1.00 89.44 234 ALA A C 1
ATOM 1873 O O . ALA A 1 234 ? -7.945 -3.978 -4.853 1.00 89.44 234 ALA A O 1
ATOM 1874 N N . ALA A 1 235 ? -7.653 -5.045 -6.804 1.00 91.12 235 ALA A N 1
ATOM 1875 C CA . ALA A 1 235 ? -8.560 -6.149 -6.493 1.00 91.12 235 ALA A CA 1
ATOM 1876 C C . ALA A 1 235 ? -8.045 -7.008 -5.324 1.00 91.12 235 ALA A C 1
ATOM 1878 O O . ALA A 1 235 ? -8.802 -7.308 -4.398 1.00 91.12 235 ALA A O 1
ATOM 1879 N N . GLU A 1 236 ? -6.751 -7.333 -5.308 1.00 88.38 236 GLU A N 1
ATOM 1880 C CA . GLU A 1 236 ? -6.118 -8.046 -4.194 1.00 88.38 236 GLU A CA 1
ATOM 1881 C C . GLU A 1 236 ? -6.183 -7.242 -2.892 1.00 88.38 236 GLU A C 1
ATOM 1883 O O . GLU A 1 236 ? -6.526 -7.778 -1.836 1.00 88.38 236 GLU A O 1
ATOM 1888 N N . ALA A 1 237 ? -5.900 -5.938 -2.955 1.00 88.38 237 ALA A N 1
ATOM 1889 C CA . ALA A 1 237 ? -5.997 -5.056 -1.801 1.00 88.38 237 ALA A CA 1
ATOM 1890 C C . ALA A 1 237 ? -7.426 -4.999 -1.245 1.00 88.38 237 ALA A C 1
ATOM 1892 O O . ALA A 1 237 ? -7.591 -5.079 -0.029 1.00 88.38 237 ALA A O 1
ATOM 1893 N N . LYS A 1 238 ? -8.450 -4.930 -2.110 1.00 92.75 238 LYS A N 1
ATOM 1894 C CA . LYS A 1 238 ? -9.863 -5.004 -1.699 1.00 92.75 238 LYS A CA 1
ATOM 1895 C C . LYS A 1 238 ? -10.171 -6.312 -0.977 1.00 92.75 238 LYS A C 1
ATOM 1897 O O . LYS A 1 238 ? -10.761 -6.279 0.098 1.00 92.75 238 LYS A O 1
ATOM 1902 N N . ALA A 1 239 ? -9.739 -7.448 -1.526 1.00 92.75 239 ALA A N 1
ATOM 1903 C CA . ALA A 1 239 ? -9.968 -8.752 -0.909 1.00 92.75 239 ALA A CA 1
ATOM 1904 C C . ALA A 1 239 ? -9.305 -8.857 0.476 1.00 92.75 239 ALA A C 1
ATOM 1906 O O . ALA A 1 239 ? -9.960 -9.241 1.446 1.00 92.75 239 ALA A O 1
ATOM 1907 N N . ARG A 1 240 ? -8.033 -8.450 0.599 1.00 91.19 240 ARG A N 1
ATOM 1908 C CA . ARG A 1 240 ? -7.326 -8.440 1.893 1.00 91.19 240 ARG A CA 1
ATOM 1909 C C . ARG A 1 240 ? -7.986 -7.500 2.902 1.00 91.19 240 ARG A C 1
ATOM 1911 O O . ARG A 1 240 ? -8.162 -7.867 4.062 1.00 91.19 240 ARG A O 1
ATOM 1918 N N . LEU A 1 241 ? -8.351 -6.292 2.473 1.00 92.81 241 LEU A N 1
ATOM 1919 C CA . LEU A 1 241 ? -8.943 -5.295 3.359 1.00 92.81 241 LEU A CA 1
ATOM 1920 C C . LEU A 1 241 ? -10.358 -5.664 3.797 1.00 92.81 241 LEU A C 1
ATOM 1922 O O . LEU A 1 241 ? -10.703 -5.400 4.941 1.00 92.81 241 LEU A O 1
ATOM 1926 N N . ASN A 1 242 ? -11.144 -6.348 2.963 1.00 95.38 242 ASN A N 1
ATOM 1927 C CA . ASN A 1 242 ? -12.441 -6.876 3.381 1.00 95.38 242 ASN A CA 1
ATOM 1928 C C . ASN A 1 242 ? -12.306 -7.813 4.597 1.00 95.38 242 ASN A C 1
ATOM 1930 O O . ASN A 1 242 ? -13.044 -7.661 5.574 1.00 95.38 242 ASN A O 1
ATOM 1934 N N . VAL A 1 243 ? -11.330 -8.730 4.584 1.00 95.31 243 VAL A N 1
ATOM 1935 C CA . VAL A 1 243 ? -11.044 -9.606 5.736 1.00 95.31 243 VAL A CA 1
ATOM 1936 C C . VAL A 1 243 ? -10.703 -8.765 6.968 1.00 95.31 243 VAL A C 1
ATOM 1938 O O . VAL A 1 243 ? -11.318 -8.923 8.023 1.00 95.31 243 VAL A O 1
ATOM 1941 N N . PHE A 1 244 ? -9.799 -7.800 6.808 1.00 95.75 244 PHE A N 1
ATOM 1942 C CA . PHE A 1 244 ? -9.403 -6.887 7.876 1.00 95.75 244 PHE A CA 1
ATOM 1943 C C . PHE A 1 244 ? -10.576 -6.071 8.452 1.00 95.75 244 PHE A C 1
ATOM 1945 O O . PHE A 1 244 ? -10.694 -5.941 9.671 1.00 95.75 244 PHE A O 1
ATOM 1952 N N . TYR A 1 245 ? -11.479 -5.547 7.620 1.00 97.12 245 TYR A N 1
ATOM 1953 C CA . TYR A 1 245 ? -12.648 -4.786 8.076 1.00 97.12 245 TYR A CA 1
ATOM 1954 C C . TYR A 1 245 ? -13.600 -5.648 8.904 1.00 97.12 245 TYR A C 1
ATOM 1956 O O . TYR A 1 245 ? -14.139 -5.189 9.915 1.00 97.12 245 TYR A O 1
ATOM 1964 N N . ASN A 1 246 ? -13.766 -6.917 8.527 1.00 97.75 246 ASN A N 1
ATOM 1965 C CA . ASN A 1 246 ? -14.546 -7.874 9.304 1.00 97.75 246 ASN A CA 1
ATOM 1966 C C . ASN A 1 246 ? -13.904 -8.150 10.674 1.00 97.75 246 ASN A C 1
ATOM 1968 O O . ASN A 1 246 ? -14.599 -8.115 11.693 1.00 97.75 246 ASN A O 1
ATOM 1972 N N . GLU A 1 247 ? -12.590 -8.379 10.723 1.00 96.94 247 GLU A N 1
ATOM 1973 C CA . GLU A 1 247 ? -11.849 -8.567 11.980 1.00 96.94 247 GLU A CA 1
ATOM 1974 C C . GLU A 1 247 ? -11.931 -7.330 12.880 1.00 96.94 247 GLU A C 1
ATOM 1976 O O . GLU A 1 247 ? -12.192 -7.433 14.083 1.00 96.94 247 GLU A O 1
ATOM 1981 N N . ARG A 1 248 ? -11.782 -6.142 12.289 1.00 97.69 248 ARG A N 1
ATOM 1982 C CA . ARG A 1 248 ? -11.922 -4.858 12.977 1.00 97.69 248 ARG A CA 1
ATOM 1983 C C . ARG A 1 248 ? -13.313 -4.683 13.569 1.00 97.69 248 ARG A C 1
ATOM 1985 O O . ARG A 1 248 ? -13.421 -4.313 14.738 1.00 97.69 248 ARG A O 1
ATOM 1992 N N . PHE A 1 249 ? -14.368 -4.991 12.816 1.00 98.38 249 PHE A N 1
ATOM 1993 C CA . PHE A 1 249 ? -15.727 -4.953 13.348 1.00 98.38 249 PHE A CA 1
ATOM 1994 C C . PHE A 1 249 ? -15.873 -5.877 14.560 1.00 98.38 249 PHE A C 1
ATOM 1996 O O . PHE A 1 249 ? -16.410 -5.459 15.581 1.00 98.38 249 PHE A O 1
ATOM 2003 N N . VAL A 1 250 ? -15.374 -7.116 14.482 1.00 98.12 250 VAL A N 1
ATOM 2004 C CA . VAL A 1 250 ? -15.433 -8.073 15.600 1.00 98.12 250 VAL A CA 1
ATOM 2005 C C . VAL A 1 250 ? -14.713 -7.525 16.836 1.00 98.12 250 VAL A C 1
ATOM 2007 O O . VAL A 1 250 ? -15.255 -7.607 17.943 1.00 98.12 250 VAL A O 1
ATOM 2010 N N . ALA A 1 251 ? -13.539 -6.918 16.651 1.00 97.94 251 ALA A N 1
ATOM 2011 C CA . ALA A 1 251 ? -12.766 -6.320 17.735 1.00 97.94 251 ALA A CA 1
ATOM 2012 C C . ALA A 1 251 ? -13.475 -5.119 18.385 1.00 97.94 251 ALA A C 1
ATOM 2014 O O . ALA A 1 251 ? -13.471 -4.997 19.611 1.00 97.94 251 ALA A O 1
ATOM 2015 N N . ILE A 1 252 ? -14.126 -4.265 17.588 1.00 98.31 252 ILE A N 1
ATOM 2016 C CA . ILE A 1 252 ? -14.948 -3.150 18.086 1.00 98.31 252 ILE A CA 1
ATOM 2017 C C . ILE A 1 252 ? -16.194 -3.681 18.808 1.00 98.31 252 ILE A C 1
ATOM 2019 O O . ILE A 1 252 ? -16.577 -3.170 19.859 1.00 98.31 252 ILE A O 1
ATOM 2023 N N . ALA A 1 253 ? -16.839 -4.707 18.252 1.00 98.00 253 ALA A N 1
ATOM 2024 C CA . ALA A 1 253 ? -18.123 -5.196 18.731 1.00 98.00 253 ALA A CA 1
ATOM 2025 C C . ALA A 1 253 ? -18.037 -5.987 20.036 1.00 98.00 253 ALA A C 1
ATOM 2027 O O . ALA A 1 253 ? -19.018 -6.011 20.780 1.00 98.00 253 ALA A O 1
ATOM 2028 N N . GLN A 1 254 ? -16.903 -6.636 20.320 1.00 96.69 254 GLN A N 1
ATOM 2029 C CA . GLN A 1 254 ? -16.683 -7.406 21.553 1.00 96.69 254 GLN A CA 1
ATOM 2030 C C . GLN A 1 254 ? -17.841 -8.382 21.856 1.00 96.69 254 GLN A C 1
ATOM 2032 O O . GLN A 1 254 ? -18.364 -8.440 22.968 1.00 96.69 254 GLN A O 1
ATOM 2037 N N . GLY A 1 255 ? -18.287 -9.117 20.831 1.00 96.44 255 GLY A N 1
ATOM 2038 C CA . GLY A 1 255 ? -19.386 -10.089 20.921 1.00 96.44 255 GLY A CA 1
ATOM 2039 C C . GLY A 1 255 ? -20.790 -9.530 20.655 1.00 96.44 255 GLY A C 1
ATOM 2040 O O . GLY A 1 255 ? -21.746 -10.300 20.592 1.00 96.44 255 GLY A O 1
ATOM 2041 N N . LYS A 1 256 ? -20.945 -8.215 20.456 1.00 97.88 256 LYS A N 1
ATOM 2042 C CA . LYS A 1 256 ? -22.217 -7.606 20.033 1.00 97.88 256 LYS A CA 1
ATOM 2043 C C . LYS A 1 256 ? -22.483 -7.850 18.543 1.00 97.88 256 LYS A C 1
ATOM 2045 O O . LYS A 1 256 ? -21.564 -7.994 17.742 1.00 97.88 256 LYS A O 1
ATOM 2050 N N . THR A 1 257 ? -23.756 -7.827 18.154 1.00 97.50 257 THR A N 1
ATOM 2051 C CA . THR A 1 257 ? -24.174 -7.872 16.740 1.00 97.50 257 THR A CA 1
ATOM 2052 C C . THR A 1 257 ? -24.193 -6.493 16.077 1.00 97.50 257 THR A C 1
ATOM 2054 O O . THR A 1 257 ? -24.141 -6.400 14.854 1.00 97.50 257 THR A O 1
ATOM 2057 N N . GLN A 1 258 ? -24.253 -5.426 16.878 1.00 98.25 258 GLN A N 1
ATOM 2058 C CA . GLN A 1 258 ? -24.232 -4.036 16.432 1.00 98.25 258 GLN A CA 1
ATOM 2059 C C . GLN A 1 258 ? -23.322 -3.197 17.327 1.00 98.25 258 GLN A C 1
ATOM 2061 O O . GLN A 1 258 ? -23.251 -3.426 18.539 1.00 98.25 258 GLN A O 1
ATOM 2066 N N . VAL A 1 259 ? -22.690 -2.188 16.736 1.00 98.44 259 VAL A N 1
ATOM 2067 C CA . VAL A 1 259 ? -21.785 -1.252 17.405 1.00 98.44 259 VAL A CA 1
ATOM 2068 C C . VAL A 1 259 ? -22.350 0.160 17.399 1.00 98.44 259 VAL A C 1
ATOM 2070 O O . VAL A 1 259 ? -23.142 0.549 16.540 1.00 98.44 259 VAL A O 1
ATOM 2073 N N . SER A 1 260 ? -21.941 0.937 18.389 1.00 98.00 260 SER A N 1
ATOM 2074 C CA . SER A 1 260 ? -22.215 2.362 18.521 1.00 98.00 260 SER A CA 1
ATOM 2075 C C . SER A 1 260 ? -20.916 3.161 18.443 1.00 98.00 260 SER A C 1
ATOM 2077 O O . SER A 1 260 ? -19.819 2.616 18.581 1.00 98.00 260 SER A O 1
ATOM 2079 N N . GLN A 1 261 ? -21.026 4.484 18.334 1.00 97.25 261 GLN A N 1
ATOM 2080 C CA . GLN A 1 261 ? -19.864 5.373 18.391 1.00 97.25 261 GLN A CA 1
ATOM 2081 C C . GLN A 1 261 ? -19.051 5.210 19.693 1.00 97.25 261 GLN A C 1
ATOM 2083 O O . GLN A 1 261 ? -17.834 5.392 19.698 1.00 97.25 261 GLN A O 1
ATOM 2088 N N . LYS A 1 262 ? -19.700 4.825 20.804 1.00 97.75 262 LYS A N 1
ATOM 2089 C CA . LYS A 1 262 ? -19.016 4.537 22.074 1.00 97.75 262 LYS A CA 1
ATOM 2090 C C . LYS A 1 262 ? -18.115 3.303 21.970 1.00 97.75 262 LYS A C 1
ATOM 2092 O O . LYS A 1 262 ? -17.034 3.304 22.549 1.00 97.75 262 LYS A O 1
ATOM 2097 N N . ASP A 1 263 ? -18.541 2.285 21.228 1.00 98.50 263 ASP A N 1
ATOM 2098 C CA . ASP A 1 263 ? -17.752 1.068 21.021 1.00 98.50 263 ASP A CA 1
ATOM 2099 C C . ASP A 1 263 ? -16.508 1.372 20.174 1.00 98.50 263 ASP A C 1
ATOM 2101 O O . ASP A 1 263 ? -15.403 0.980 20.542 1.00 98.50 263 ASP A O 1
ATOM 2105 N N . VAL A 1 264 ? -16.654 2.187 19.120 1.00 98.25 264 VAL A N 1
ATOM 2106 C CA . VAL A 1 264 ? -15.512 2.688 18.330 1.00 98.25 264 VAL A CA 1
ATOM 2107 C C . VAL A 1 264 ? -14.554 3.506 19.193 1.00 98.25 264 VAL A C 1
ATOM 2109 O O . VAL A 1 264 ? -13.343 3.325 19.106 1.00 98.25 264 VAL A O 1
ATOM 2112 N N . LYS A 1 265 ? -15.072 4.368 20.076 1.00 98.56 265 LYS A N 1
ATOM 2113 C CA . LYS A 1 265 ? -14.239 5.129 21.015 1.00 98.56 265 LYS A CA 1
ATOM 2114 C C . LYS A 1 265 ? -13.426 4.213 21.939 1.00 98.56 265 LYS A C 1
ATOM 2116 O O . LYS A 1 265 ? -12.229 4.432 22.100 1.00 98.56 265 LYS A O 1
ATOM 2121 N N . HIS A 1 266 ? -14.048 3.194 22.530 1.00 98.56 266 HIS A N 1
ATOM 2122 C CA . HIS A 1 266 ? -13.346 2.235 23.392 1.00 98.56 266 HIS A CA 1
ATOM 2123 C C . HIS A 1 266 ? -12.306 1.408 22.635 1.00 98.56 266 HIS A C 1
ATOM 2125 O O . HIS A 1 266 ? -11.225 1.127 23.161 1.00 98.56 266 HIS A O 1
ATOM 2131 N N . PHE A 1 267 ? -12.595 1.059 21.384 1.00 98.56 267 PHE A N 1
ATOM 2132 C CA . PHE A 1 267 ? -11.608 0.440 20.514 1.00 98.56 267 PHE A CA 1
ATOM 2133 C C . PHE A 1 267 ? -10.427 1.381 20.243 1.00 98.56 267 PHE A C 1
ATOM 2135 O O . PHE A 1 267 ? -9.282 0.982 20.439 1.00 98.56 267 PHE A O 1
ATOM 2142 N N . ALA A 1 268 ? -10.680 2.649 19.907 1.00 98.50 268 ALA A N 1
ATOM 2143 C CA . ALA A 1 268 ? -9.633 3.651 19.695 1.00 98.50 268 ALA A CA 1
ATOM 2144 C C . ALA A 1 268 ? -8.747 3.841 20.939 1.00 98.50 268 ALA A C 1
ATOM 2146 O O . ALA A 1 268 ? -7.529 3.953 20.831 1.00 98.50 268 ALA A O 1
ATOM 2147 N N . GLU A 1 269 ? -9.335 3.821 22.138 1.00 98.50 269 GLU A N 1
ATOM 2148 C CA . GLU A 1 269 ? -8.592 3.855 23.405 1.00 98.50 269 GLU A CA 1
ATOM 2149 C C . GLU A 1 269 ? -7.690 2.621 23.587 1.00 98.50 269 GLU A C 1
ATOM 2151 O O . GLU A 1 269 ? -6.600 2.742 24.150 1.00 98.50 269 GLU A O 1
ATOM 2156 N N . SER A 1 270 ? -8.117 1.454 23.094 1.00 97.94 270 SER A N 1
ATOM 2157 C CA . SER A 1 270 ? -7.338 0.209 23.125 1.00 97.94 270 SER A CA 1
ATOM 2158 C C . SER A 1 270 ? -6.176 0.240 22.130 1.00 97.94 270 SER A C 1
ATOM 2160 O O . SER A 1 270 ? -5.059 -0.113 22.501 1.00 97.94 270 SER A O 1
ATOM 2162 N N . VAL A 1 271 ? -6.416 0.733 20.908 1.00 97.75 271 VAL A N 1
ATOM 2163 C CA . VAL A 1 271 ? -5.361 0.973 19.907 1.00 97.75 271 VAL A CA 1
ATOM 2164 C C . VAL A 1 271 ? -4.334 1.955 20.467 1.00 97.75 271 VAL A C 1
ATOM 2166 O O . VAL A 1 271 ? -3.141 1.671 20.448 1.00 97.75 271 VAL A O 1
ATOM 2169 N N . PHE A 1 272 ? -4.783 3.076 21.038 1.00 98.19 272 PHE A N 1
ATOM 2170 C CA . PHE A 1 272 ? -3.890 4.063 21.642 1.00 98.19 272 PHE A CA 1
ATOM 2171 C C . PHE A 1 272 ? -3.006 3.442 22.727 1.00 98.19 272 PHE A C 1
ATOM 2173 O O . PHE A 1 272 ? -1.794 3.616 22.710 1.00 98.19 272 PHE A O 1
ATOM 2180 N N . LYS A 1 273 ? -3.608 2.679 23.650 1.00 97.12 273 LYS A N 1
ATOM 2181 C CA . LYS A 1 273 ? -2.883 2.017 24.741 1.00 97.12 273 LYS A CA 1
ATOM 2182 C C . LYS A 1 273 ? -1.812 1.049 24.231 1.00 97.12 273 LYS A C 1
ATOM 2184 O O . LYS A 1 273 ? -0.787 0.901 24.880 1.00 97.12 273 LYS A O 1
ATOM 2189 N N . TYR A 1 274 ? -2.050 0.379 23.106 1.00 95.75 274 TYR A N 1
ATOM 2190 C CA . TYR A 1 274 ? -1.054 -0.508 22.509 1.00 95.75 274 TYR A CA 1
ATOM 2191 C C . TYR A 1 274 ? 0.190 0.259 22.028 1.00 95.75 274 TYR A C 1
ATOM 2193 O O . TYR A 1 274 ? 1.311 -0.212 22.208 1.00 95.75 274 TYR A O 1
ATOM 2201 N N . TRP A 1 275 ? -0.005 1.444 21.446 1.00 95.12 275 TRP A N 1
ATOM 2202 C CA . TRP A 1 275 ? 1.074 2.259 20.880 1.00 95.12 275 TRP A CA 1
ATOM 2203 C C . TRP A 1 275 ? 1.745 3.209 21.891 1.00 95.12 275 TRP A C 1
ATOM 2205 O O . TRP A 1 275 ? 2.899 3.579 21.692 1.00 95.12 275 TRP A O 1
ATOM 2215 N N . ASP A 1 276 ? 1.076 3.571 22.989 1.00 95.81 276 ASP A N 1
ATOM 2216 C CA . ASP A 1 276 ? 1.637 4.317 24.132 1.00 95.81 276 ASP A CA 1
ATOM 2217 C C . ASP A 1 276 ? 2.468 3.383 25.038 1.00 95.81 276 ASP A C 1
ATOM 2219 O O . ASP A 1 276 ? 2.089 3.043 26.161 1.00 95.81 276 ASP A O 1
ATOM 2223 N N . LYS A 1 277 ? 3.606 2.903 24.516 1.00 88.56 277 LYS A N 1
ATOM 2224 C CA . LYS A 1 277 ? 4.443 1.877 25.170 1.00 88.56 277 LYS A CA 1
ATOM 2225 C C . LYS A 1 277 ? 4.967 2.305 26.548 1.00 88.56 277 LYS A C 1
ATOM 2227 O O . LYS A 1 277 ? 5.143 1.456 27.421 1.00 88.56 277 LYS A O 1
ATOM 2232 N N . ASN A 1 278 ? 5.226 3.598 26.747 1.00 92.25 278 ASN A N 1
ATOM 2233 C CA . ASN A 1 278 ? 5.745 4.151 28.004 1.00 92.25 278 ASN A CA 1
ATOM 2234 C C . ASN A 1 278 ? 4.630 4.635 28.958 1.00 92.25 278 ASN A C 1
ATOM 2236 O O . ASN A 1 278 ? 4.933 5.048 30.078 1.00 92.25 278 ASN A O 1
ATOM 2240 N N . ASN A 1 279 ? 3.357 4.516 28.559 1.00 94.12 279 ASN A N 1
ATOM 2241 C CA . ASN A 1 279 ? 2.172 4.944 29.306 1.00 94.12 279 ASN A CA 1
ATOM 2242 C C . ASN A 1 279 ? 2.211 6.424 29.727 1.00 94.12 279 ASN A C 1
ATOM 2244 O O . ASN A 1 279 ? 1.725 6.777 30.807 1.00 94.12 279 ASN A O 1
ATOM 2248 N N . ASN A 1 280 ? 2.791 7.297 28.900 1.00 95.44 280 ASN A N 1
ATOM 2249 C CA . ASN A 1 280 ? 2.908 8.725 29.201 1.00 95.44 280 ASN A CA 1
ATOM 2250 C C . ASN A 1 280 ? 1.713 9.555 28.690 1.00 95.44 280 ASN A C 1
ATOM 2252 O O . ASN A 1 280 ? 1.668 10.774 28.879 1.00 95.44 280 ASN A O 1
ATOM 2256 N N . GLY A 1 281 ? 0.720 8.909 28.068 1.00 96.94 281 GLY A N 1
ATOM 2257 C CA . GLY A 1 281 ? -0.461 9.567 27.516 1.00 96.94 281 GLY A CA 1
ATOM 2258 C C . GLY A 1 281 ? -0.248 10.153 26.119 1.00 96.94 281 GLY A C 1
ATOM 2259 O O . GLY A 1 281 ? -1.121 10.890 25.632 1.00 96.94 281 GLY A O 1
ATOM 2260 N N . LYS A 1 282 ? 0.864 9.814 25.456 1.00 97.00 282 LYS A N 1
ATOM 2261 C CA . LYS A 1 282 ? 1.170 10.148 24.063 1.00 97.00 282 LYS A CA 1
ATOM 2262 C C . LYS A 1 282 ? 1.727 8.929 23.328 1.00 97.00 282 LYS A C 1
ATOM 2264 O O . LYS A 1 282 ? 2.356 8.062 23.912 1.00 97.00 282 LYS A O 1
ATOM 2269 N N . ILE A 1 283 ? 1.514 8.886 22.019 1.00 96.56 283 ILE A N 1
ATOM 2270 C CA . ILE A 1 283 ? 2.315 8.034 21.137 1.00 96.56 283 ILE A CA 1
ATOM 2271 C C . ILE A 1 283 ? 3.433 8.923 20.608 1.00 96.56 283 ILE A C 1
ATOM 2273 O O . ILE A 1 283 ? 3.143 9.977 20.041 1.00 96.56 283 ILE A O 1
ATOM 2277 N N . GLU A 1 284 ? 4.677 8.511 20.806 1.00 93.62 284 GLU A N 1
ATOM 2278 C CA . GLU A 1 284 ? 5.884 9.218 20.369 1.00 93.62 284 GLU A CA 1
ATOM 2279 C C . GLU A 1 284 ? 6.634 8.332 19.376 1.00 93.62 284 GLU A C 1
ATOM 2281 O O . GLU A 1 284 ? 6.657 7.111 19.532 1.00 93.62 284 GLU A O 1
ATOM 2286 N N . LEU A 1 285 ? 7.176 8.933 18.320 1.00 88.50 285 LEU A N 1
ATOM 2287 C CA . LEU A 1 285 ? 8.024 8.225 17.369 1.00 88.50 285 LEU A CA 1
ATOM 2288 C C . LEU A 1 285 ? 9.437 8.139 17.936 1.00 88.50 285 LEU A C 1
ATOM 2290 O O . LEU A 1 285 ? 9.961 9.139 18.420 1.00 88.50 285 LEU A O 1
ATOM 2294 N N . ASP A 1 286 ? 10.034 6.952 17.862 1.00 71.62 286 ASP A N 1
ATOM 2295 C CA . ASP A 1 286 ? 11.457 6.780 18.141 1.00 71.62 286 ASP A CA 1
ATOM 2296 C C . ASP A 1 286 ? 12.239 7.539 17.046 1.00 71.62 286 ASP A C 1
ATOM 2298 O O . ASP A 1 286 ? 12.048 7.255 15.857 1.00 71.62 286 ASP A O 1
ATOM 2302 N N . GLU A 1 287 ? 13.038 8.542 17.437 1.00 48.72 287 GLU A N 1
ATOM 2303 C CA . GLU A 1 287 ? 13.936 9.293 16.536 1.00 48.72 287 GLU A CA 1
ATOM 2304 C C . GLU A 1 287 ? 15.063 8.415 15.971 1.00 48.72 287 GLU A C 1
ATOM 2306 O O . GLU A 1 287 ? 15.655 7.617 16.738 1.00 48.72 287 GLU A O 1
#

Secondary structure (DSSP, 8-state):
---------------S-------S--GGGS-S----HHHHHHHHHHHHHT-TT-SEEEHHHHHHHHHHTTHHHHHH-SSEEHHHHHHHHHHHHHHHHHHHHHHHHHHHHHHHHHH-SS-SSEEEHHHHHHHHHHHHHHH-SS-SSEESHHHHHH-------TTS-SS--TTPPP---SHHHHHHHHSTTSS-EEHHHHHHHHHHHHHHH-TT-SSEEEHHHHHHHHHHHHHHHHHHHHHHHHHHHHHHHHHHHTT-SEE-HHHHHHHHHHHHHHH-TT-SSEEE---

Foldseek 3Di:
DPPPPQLDQDDQPPPVDPVQPQPPDDCLLFPLARDHPLQRLLCLQCVQVVHLPGQKDFLVSSLVSLLVLCVVLCVVPQKAFLVSQLVSVLVVLVVVLVVVLVVQLVVLLVVQVVLVPVVPQFHALVSLLVSLVVVVVVQPQVPPQKLAPVSQVVPPDQADDRDPDSHDDLLPQDGDRHSQSCCVRQVSPDRMHGSVSSSVVSVVVQCVLPPVPPRTHGSCSSSVVSSVSSVVSSVVSSVSVSVSSSVNSCQLQVPHRIHHSVSSSVSSSVSQVVQPPVPPRMRGRDD

Radius of gyration: 21.7 Å; Cα contacts (8 Å, |Δi|>4): 321; chains: 1; bounding box: 57×38×63 Å

Mean predicted aligned error: 7.06 Å

Sequence (287 aa):
MKKSILTLALFATVSTAFASHQDNVPSIFTAGIIESANATQSRWVKELSGDKEATSIAKKLFVEKFVLQYQSLFQQYKKVDRSQFVAFEEQQLNDTIQAHREASIKQAHVRFGVLNKNKDGKISLKEFQDIGEKSFESFDKNQDGIVNEEDAKLETKKSSMHGGAMFKMAVSIPVATDVNSFIEQQGQGEKYVTLAQFLTEREKQFTDTDTNHDWGLSEEEYVAEFTHRYDQNAAEAKARLNVFYNERFVAIAQGKTQVSQKDVKHFAESVFKYWDKNNNGKIELDE

pLDDT: mean 86.16, std 18.0, range [24.84, 98.62]